Protein AF-A0A662W5G7-F1 (afdb_monomer_lite)

Foldseek 3Di:
DWAAFQQKAWFAQADPAPPDHHGTFFKKFFAWWANDLLCLQFLADDDDPDPSDRGDGPQALEPVSLVVLVVQEADFRPDPSDDVSQVHNHPRHSYPVSNCSSVVNHGDGDDIDRDQPQKWKAFPVGDIDRADPRGMDTDDPPTGMIGIDHNNGGIITDMHTHRDGDWDWDWDWDWPDQDDDQFDKIKIKTFIDTVNAGDFQKKKFKDKQNHTPVWIFTQHNRRMTITIDGRHDDDHIDMDMDIDD

Structure (mmCIF, N/CA/C/O backbone):
data_AF-A0A662W5G7-F1
#
_entry.id   AF-A0A662W5G7-F1
#
loop_
_atom_site.group_PDB
_atom_site.id
_atom_site.type_symbol
_atom_site.label_atom_id
_atom_site.label_alt_id
_atom_site.label_comp_id
_atom_site.label_asym_id
_atom_site.label_entity_id
_atom_site.label_seq_id
_atom_site.pdbx_PDB_ins_code
_atom_site.Cartn_x
_atom_site.Cartn_y
_atom_site.Cartn_z
_atom_site.occupancy
_atom_site.B_iso_or_equiv
_atom_site.auth_seq_id
_atom_site.auth_comp_id
_atom_site.auth_asym_id
_atom_site.auth_atom_id
_atom_site.pdbx_PDB_model_num
ATOM 1 N N . MET A 1 1 ? -4.182 -1.753 10.552 1.00 92.94 1 MET A N 1
ATOM 2 C CA . MET A 1 1 ? -5.177 -0.841 11.134 1.00 92.94 1 MET A CA 1
ATOM 3 C C . MET A 1 1 ? -6.494 -1.147 10.471 1.00 92.94 1 MET A C 1
ATOM 5 O O . MET A 1 1 ? -6.521 -1.242 9.248 1.00 92.94 1 MET A O 1
ATOM 9 N N . LYS A 1 2 ? -7.562 -1.310 11.244 1.00 95.69 2 LYS A N 1
ATOM 10 C CA . LYS A 1 2 ? -8.911 -1.442 10.706 1.00 95.69 2 LYS A CA 1
ATOM 11 C C . LYS A 1 2 ? -9.826 -0.466 11.426 1.00 95.69 2 LYS A C 1
ATOM 13 O O . LYS A 1 2 ? -10.017 -0.576 12.632 1.00 95.69 2 LYS A O 1
ATOM 18 N N . THR A 1 3 ? -10.373 0.480 10.674 1.00 92.44 3 THR A N 1
ATOM 19 C CA . THR A 1 3 ? -11.131 1.599 11.237 1.00 92.44 3 THR A CA 1
ATOM 20 C C . THR A 1 3 ? -12.630 1.411 11.004 1.00 92.44 3 THR A C 1
ATOM 22 O O . THR A 1 3 ? -13.164 0.324 11.240 1.00 92.44 3 THR A O 1
ATOM 25 N N . ARG A 1 4 ? -13.321 2.465 10.568 1.00 97.50 4 ARG A N 1
ATOM 26 C CA . ARG A 1 4 ? -14.774 2.577 10.454 1.00 97.50 4 ARG A CA 1
ATOM 27 C C . ARG A 1 4 ? -15.195 2.648 8.993 1.00 97.50 4 ARG A C 1
ATOM 29 O O . ARG A 1 4 ? -14.361 2.838 8.108 1.00 97.50 4 ARG A O 1
ATOM 36 N N . VAL A 1 5 ? -16.493 2.535 8.718 1.00 97.62 5 VAL A N 1
ATOM 37 C CA . VAL A 1 5 ? -16.996 2.612 7.330 1.00 97.62 5 VAL A CA 1
ATOM 38 C C . VAL A 1 5 ? -16.863 4.009 6.706 1.00 97.62 5 VAL A C 1
ATOM 40 O O . VAL A 1 5 ? -17.082 4.177 5.509 1.00 97.62 5 VAL A O 1
ATOM 43 N N . ASP A 1 6 ? -16.472 5.013 7.497 1.00 97.50 6 ASP A N 1
ATOM 44 C CA . ASP A 1 6 ? -16.117 6.354 7.018 1.00 97.50 6 ASP A CA 1
ATOM 45 C C . ASP A 1 6 ? -14.800 6.393 6.222 1.00 97.50 6 ASP A C 1
ATOM 47 O O . ASP A 1 6 ? -14.478 7.418 5.613 1.00 97.50 6 ASP A O 1
ATOM 51 N N . GLY A 1 7 ? -14.069 5.273 6.198 1.00 97.38 7 GLY A N 1
ATOM 52 C CA . GLY A 1 7 ? -12.871 5.058 5.401 1.00 97.38 7 GLY A CA 1
ATOM 53 C C . GLY A 1 7 ? -11.685 5.918 5.801 1.00 97.38 7 GLY A C 1
ATOM 54 O O . GLY A 1 7 ? -10.727 5.974 5.038 1.00 97.38 7 GLY A O 1
ATOM 55 N N . TYR A 1 8 ? -11.728 6.593 6.949 1.00 98.44 8 TYR A N 1
ATOM 56 C CA . TYR A 1 8 ? -10.636 7.444 7.407 1.00 98.44 8 TYR A CA 1
ATOM 57 C C . TYR A 1 8 ? -9.540 6.635 8.113 1.00 98.44 8 TYR A C 1
ATOM 59 O O . TYR A 1 8 ? -9.815 5.734 8.910 1.00 98.44 8 TYR A O 1
ATOM 67 N N . PHE A 1 9 ? -8.287 7.006 7.849 1.00 98.25 9 PHE A N 1
ATOM 68 C CA . PHE A 1 9 ? -7.087 6.467 8.485 1.00 98.25 9 PHE A CA 1
ATOM 69 C C . PHE A 1 9 ? -6.083 7.597 8.725 1.00 98.25 9 PHE A C 1
ATOM 71 O O . PHE A 1 9 ? -5.928 8.488 7.888 1.00 98.25 9 PHE A O 1
ATOM 78 N N . TYR A 1 10 ? -5.333 7.536 9.825 1.00 97.31 10 TYR A N 1
ATOM 79 C CA . TYR A 1 10 ? -4.081 8.289 9.932 1.00 97.31 10 TYR A CA 1
ATOM 80 C C . TYR A 1 10 ? -2.910 7.430 9.453 1.00 97.31 10 TYR A C 1
ATOM 82 O O . TYR A 1 10 ? -2.950 6.200 9.506 1.00 97.31 10 TYR A O 1
ATOM 90 N N . VAL A 1 11 ? -1.837 8.089 9.025 1.00 96.12 11 VAL A N 1
ATOM 91 C CA . VAL A 1 11 ? -0.547 7.443 8.790 1.00 96.12 11 VAL A CA 1
ATOM 92 C C . VAL A 1 11 ? 0.183 7.359 10.136 1.00 96.12 11 VAL A C 1
ATOM 94 O O . VAL A 1 11 ? 0.537 8.402 10.702 1.00 96.12 11 VAL A O 1
ATOM 97 N N . PRO A 1 12 ? 0.381 6.155 10.701 1.00 92.38 12 PRO A N 1
ATOM 98 C CA . PRO A 1 12 ? 1.143 5.993 11.931 1.00 92.38 12 PRO A CA 1
ATOM 99 C C . PRO A 1 12 ? 2.604 6.400 11.712 1.00 92.38 12 PRO A C 1
ATOM 101 O O . PRO A 1 12 ? 3.206 6.158 10.674 1.00 92.38 12 PRO A O 1
ATOM 104 N N . THR A 1 13 ? 3.198 7.011 12.718 1.00 88.06 13 THR A N 1
ATOM 105 C CA . THR A 1 13 ? 4.612 7.383 12.798 1.00 88.06 13 THR A CA 1
ATOM 106 C C . THR A 1 13 ? 5.458 6.272 13.418 1.00 88.06 13 THR A C 1
ATOM 108 O O . THR A 1 13 ? 6.668 6.223 13.183 1.00 88.06 13 THR A O 1
ATOM 111 N N . LEU A 1 14 ? 4.824 5.367 14.176 1.00 80.69 14 LEU A N 1
ATOM 112 C CA . LEU A 1 14 ? 5.444 4.236 14.866 1.00 80.69 14 LEU A CA 1
ATOM 113 C C . LEU A 1 14 ? 4.682 2.930 14.599 1.00 80.69 14 LEU A C 1
ATOM 115 O O . LEU A 1 14 ? 3.488 2.949 14.315 1.00 80.69 14 LEU A O 1
ATOM 119 N N . GLY A 1 15 ? 5.429 1.822 14.600 1.00 68.38 15 GLY A N 1
ATOM 120 C CA . GLY A 1 15 ? 4.971 0.496 14.180 1.00 68.38 15 GLY A CA 1
ATOM 121 C C . GLY A 1 15 ? 3.959 -0.164 15.124 1.00 68.38 15 GLY A C 1
ATOM 122 O O . GLY A 1 15 ? 3.565 0.447 16.115 1.00 68.38 15 GLY A O 1
ATOM 123 N N . PRO A 1 16 ? 3.554 -1.413 14.824 1.00 70.88 16 PRO A N 1
ATOM 124 C CA . PRO A 1 16 ? 4.291 -2.393 14.011 1.00 70.88 16 PRO A CA 1
ATOM 125 C 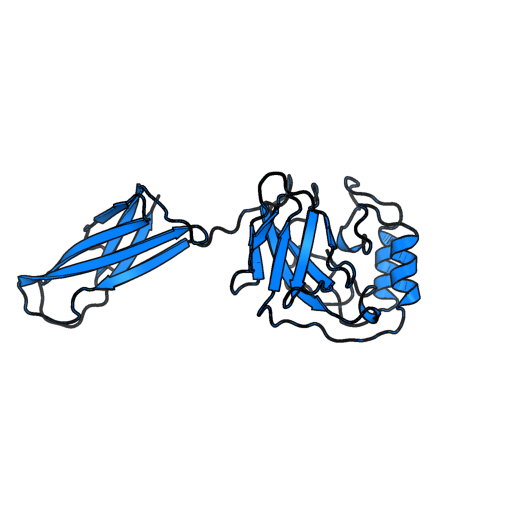C . PRO A 1 16 ? 4.143 -2.214 12.489 1.00 70.88 16 PRO A C 1
ATOM 127 O O . PRO A 1 16 ? 3.045 -2.286 11.943 1.00 70.88 16 PRO A O 1
ATOM 130 N N . PHE A 1 17 ? 5.260 -2.032 11.777 1.00 84.12 17 PHE A N 1
ATOM 131 C CA . PHE A 1 17 ? 5.287 -1.995 10.307 1.00 84.12 17 PHE A CA 1
ATOM 132 C C . PHE A 1 17 ? 5.862 -3.287 9.747 1.00 84.12 17 PHE A C 1
ATOM 134 O O . PHE A 1 17 ? 6.847 -3.815 10.264 1.00 84.12 17 PHE A O 1
ATOM 141 N N . LEU A 1 18 ? 5.273 -3.772 8.658 1.00 80.56 18 LEU A N 1
ATOM 142 C CA . LEU A 1 18 ? 5.817 -4.907 7.926 1.00 80.56 18 LEU A CA 1
ATOM 143 C C . LEU A 1 18 ? 7.106 -4.488 7.205 1.00 80.56 18 LEU A C 1
ATOM 145 O O . LEU A 1 18 ? 7.190 -3.404 6.622 1.00 80.56 18 LEU A O 1
ATOM 149 N N . GLY A 1 19 ? 8.128 -5.345 7.266 1.00 73.94 19 GLY A N 1
ATOM 150 C CA . GLY A 1 19 ? 9.392 -5.143 6.552 1.00 73.94 19 GLY A CA 1
ATOM 151 C C . GLY A 1 19 ? 10.461 -4.278 7.240 1.00 73.94 19 GLY A C 1
ATOM 152 O O . GLY A 1 19 ? 11.452 -3.968 6.586 1.00 73.94 19 GLY A O 1
ATOM 153 N N . GLY A 1 20 ? 10.337 -3.893 8.522 1.00 64.12 20 GLY A N 1
ATOM 154 C CA . GLY A 1 20 ? 11.463 -3.274 9.251 1.00 64.12 20 GLY A CA 1
ATOM 155 C C . GLY A 1 20 ? 11.117 -2.472 10.513 1.00 64.12 20 GLY A C 1
ATOM 156 O O . GLY A 1 20 ? 9.982 -2.057 10.718 1.00 64.12 20 GLY A O 1
ATOM 157 N N . GLU A 1 21 ? 12.128 -2.237 11.365 1.00 55.56 21 GLU A N 1
ATOM 158 C CA . GLU A 1 21 ? 11.925 -1.928 12.794 1.00 55.56 21 GLU A CA 1
ATOM 159 C C . GLU A 1 21 ? 11.806 -0.436 13.180 1.00 55.56 21 GLU A C 1
ATOM 161 O O . GLU A 1 21 ? 11.418 -0.154 14.312 1.00 55.56 21 GLU A O 1
ATOM 166 N N . THR A 1 22 ? 12.128 0.551 12.323 1.00 62.12 22 THR A N 1
ATOM 167 C CA . THR A 1 22 ? 12.136 1.970 12.771 1.00 62.12 22 THR A CA 1
ATOM 168 C C . THR A 1 22 ? 11.695 3.014 11.730 1.00 62.12 22 THR A C 1
ATOM 170 O O . THR A 1 22 ? 12.104 2.990 10.570 1.00 62.12 22 THR A O 1
ATOM 173 N N . GLY A 1 23 ? 10.886 3.993 12.164 1.00 70.56 23 GLY A N 1
ATOM 174 C CA . GLY A 1 23 ? 10.424 5.176 11.405 1.00 70.56 23 GLY A CA 1
ATOM 175 C C . GLY A 1 23 ? 9.111 4.969 10.627 1.00 70.56 23 GLY A C 1
ATOM 176 O O . GLY A 1 23 ? 8.714 3.821 10.473 1.00 70.56 23 GLY A O 1
ATOM 177 N N . PRO A 1 24 ? 8.501 6.029 10.056 1.00 82.94 24 PRO A N 1
ATOM 178 C CA . PRO A 1 24 ? 7.165 5.973 9.448 1.00 82.94 24 PRO A CA 1
ATOM 179 C C . PRO A 1 24 ? 7.095 4.994 8.263 1.00 82.94 24 PRO A C 1
ATOM 181 O O . PRO A 1 24 ? 8.134 4.736 7.634 1.00 82.94 24 PRO A O 1
ATOM 184 N N . PRO A 1 25 ? 5.904 4.456 7.952 1.00 90.69 25 PRO A N 1
ATOM 185 C CA . PRO A 1 25 ? 5.705 3.606 6.797 1.00 90.69 25 PRO A CA 1
ATOM 186 C C . PRO A 1 25 ? 5.844 4.436 5.522 1.00 90.69 25 PRO A C 1
ATOM 188 O O . PRO A 1 25 ? 5.625 5.648 5.514 1.00 90.69 25 PRO A O 1
ATOM 191 N N . ARG A 1 26 ? 6.239 3.772 4.442 1.00 90.44 26 ARG A N 1
ATOM 192 C CA . ARG A 1 26 ? 6.403 4.386 3.117 1.00 90.44 26 ARG A CA 1
ATOM 193 C C . ARG A 1 26 ? 5.370 3.888 2.118 1.00 90.44 26 ARG A C 1
ATOM 195 O O . ARG A 1 26 ? 5.149 4.531 1.098 1.00 90.44 26 ARG A O 1
ATOM 202 N N . SER A 1 27 ? 4.724 2.770 2.419 1.00 92.62 27 SER A N 1
ATOM 203 C CA . SER A 1 27 ? 3.618 2.239 1.642 1.00 92.62 27 SER A CA 1
ATOM 204 C C . SER A 1 27 ? 2.560 1.636 2.562 1.00 92.62 27 SER A C 1
ATOM 206 O O . SER A 1 27 ? 2.781 1.403 3.758 1.00 92.62 27 SER A O 1
ATOM 208 N N . LEU A 1 28 ? 1.377 1.433 2.004 1.00 95.56 28 LEU A N 1
ATOM 209 C CA . LEU A 1 28 ? 0.266 0.747 2.639 1.00 95.56 28 LEU A CA 1
ATOM 210 C C . LEU A 1 28 ? -0.305 -0.296 1.684 1.00 95.56 28 LEU A C 1
ATOM 212 O O . LEU A 1 28 ? -0.146 -0.175 0.470 1.00 95.56 28 LEU A O 1
ATOM 216 N N . LYS A 1 29 ? -0.992 -1.294 2.235 1.00 95.75 29 LYS A N 1
ATOM 217 C CA . LYS A 1 29 ? -1.761 -2.277 1.477 1.00 95.75 29 LYS A CA 1
ATOM 218 C C . LYS A 1 29 ? -3.201 -2.306 1.944 1.00 95.75 29 LYS A C 1
ATOM 220 O O . LYS A 1 29 ? -3.456 -2.409 3.143 1.00 95.75 29 LYS A O 1
ATOM 225 N N . VAL A 1 30 ? -4.126 -2.272 0.996 1.00 97.50 30 VAL A N 1
ATOM 226 C CA . VAL A 1 30 ? -5.539 -2.562 1.230 1.00 97.50 30 VAL A CA 1
ATOM 227 C C . VAL A 1 30 ? -5.722 -4.077 1.255 1.00 97.50 30 VAL A C 1
ATOM 229 O O . VAL A 1 30 ? -5.642 -4.730 0.220 1.00 97.50 30 VAL A O 1
ATOM 232 N N . GLU A 1 31 ? -5.945 -4.645 2.438 1.00 96.75 31 GLU A N 1
ATOM 233 C CA . GLU A 1 31 ? -6.092 -6.097 2.613 1.00 96.75 31 GLU A CA 1
ATOM 234 C C . GLU A 1 31 ? -7.537 -6.552 2.407 1.00 96.75 31 GLU A C 1
ATOM 236 O O . GLU A 1 31 ? -7.813 -7.503 1.680 1.00 96.75 31 GLU A O 1
ATOM 241 N N . LEU A 1 32 ? -8.465 -5.879 3.091 1.00 97.44 32 LEU A N 1
ATOM 242 C CA . LEU A 1 32 ? -9.887 -6.210 3.141 1.00 97.44 32 LEU A CA 1
ATOM 243 C C . LEU A 1 32 ? -10.698 -4.919 3.120 1.00 97.44 32 LEU A C 1
ATOM 245 O O . LEU A 1 32 ? -10.263 -3.909 3.669 1.00 97.44 32 LEU A O 1
ATOM 249 N N . LEU A 1 33 ? -11.900 -4.971 2.558 1.00 98.44 33 LEU A N 1
ATOM 250 C CA . LEU A 1 33 ? -12.879 -3.886 2.596 1.00 98.44 33 LEU A CA 1
ATOM 251 C C . LEU A 1 33 ? -14.159 -4.348 3.300 1.00 98.44 33 LEU A C 1
ATOM 253 O O . LEU A 1 33 ? -14.479 -5.537 3.294 1.00 98.44 33 LEU A O 1
ATOM 257 N N . PHE A 1 34 ? -14.918 -3.417 3.868 1.00 98.44 34 PHE A N 1
ATOM 258 C CA . PHE A 1 34 ? -16.246 -3.677 4.424 1.00 98.44 34 PHE A CA 1
ATOM 259 C C . PHE A 1 34 ? -17.109 -2.411 4.393 1.00 98.44 34 PHE A C 1
ATOM 261 O O . PHE A 1 34 ? -16.633 -1.302 4.625 1.00 98.44 34 PHE A O 1
ATOM 268 N N . ASP A 1 35 ? -18.392 -2.587 4.107 1.00 97.56 35 ASP A N 1
ATOM 269 C CA . ASP A 1 35 ? -19.417 -1.538 4.074 1.00 97.56 35 ASP A CA 1
ATOM 270 C C . ASP A 1 35 ? -20.498 -1.730 5.156 1.00 97.56 35 ASP A C 1
ATOM 272 O O . ASP A 1 35 ? -21.442 -0.947 5.243 1.00 97.56 35 ASP A O 1
ATOM 276 N N . ASP A 1 36 ? -20.342 -2.750 6.004 1.00 97.31 36 ASP A N 1
ATOM 277 C CA . ASP A 1 36 ? -21.215 -3.041 7.140 1.00 97.31 36 ASP A CA 1
ATOM 278 C C . ASP A 1 36 ? -20.677 -2.396 8.427 1.00 97.31 36 ASP A C 1
ATOM 280 O O . ASP A 1 36 ? -19.661 -2.832 8.976 1.00 97.31 36 ASP A O 1
ATOM 284 N N . GLU A 1 37 ? -21.389 -1.388 8.943 1.00 97.69 37 GLU A N 1
ATOM 285 C CA . GLU A 1 37 ? -21.105 -0.759 10.246 1.00 97.69 37 GLU A CA 1
ATOM 286 C C . GLU A 1 37 ? -21.071 -1.788 11.390 1.00 97.69 37 GLU A C 1
ATOM 288 O O . GLU A 1 37 ? -20.352 -1.607 12.376 1.00 97.69 37 GLU A O 1
ATOM 293 N N . GLY A 1 38 ? -21.789 -2.907 11.237 1.00 98.00 38 GLY A N 1
ATOM 294 C CA . GLY A 1 38 ? -21.800 -4.016 12.180 1.00 98.00 38 GLY A CA 1
ATOM 295 C C . GLY A 1 38 ? -20.434 -4.672 12.391 1.00 98.00 38 GLY A C 1
ATOM 296 O O . GLY A 1 38 ? -20.225 -5.297 13.429 1.00 98.00 38 GLY A O 1
ATOM 297 N N . LEU A 1 39 ? -19.499 -4.510 11.450 1.00 98.25 39 LEU A N 1
ATOM 298 C CA . LEU A 1 39 ? -18.147 -5.060 11.526 1.00 98.25 39 LEU A CA 1
ATOM 299 C C . LEU A 1 39 ? -17.107 -4.090 12.094 1.00 98.25 39 LEU A C 1
ATOM 301 O O . LEU A 1 39 ? -15.962 -4.503 12.259 1.00 98.25 39 LEU A O 1
ATOM 305 N N . GLU A 1 40 ? -17.430 -2.833 12.426 1.00 98.12 40 GLU A N 1
ATOM 306 C CA . GLU A 1 40 ? -16.423 -1.859 12.907 1.00 98.12 40 GLU A CA 1
ATOM 307 C C . GLU A 1 40 ? -15.640 -2.368 14.135 1.00 98.12 40 GLU A C 1
ATOM 309 O O . GLU A 1 40 ? -14.450 -2.092 14.279 1.00 98.12 40 GLU A O 1
ATOM 314 N N . GLY A 1 41 ? -16.277 -3.185 14.978 1.00 97.88 41 GLY A N 1
ATOM 315 C CA . GLY A 1 41 ? -15.673 -3.767 16.178 1.00 97.88 41 GLY A CA 1
ATOM 316 C C . GLY A 1 41 ? -14.818 -5.028 15.984 1.00 97.88 41 GLY A C 1
ATOM 317 O O . GLY A 1 41 ? -14.206 -5.458 16.954 1.00 97.88 41 GLY A O 1
ATOM 318 N N . ASP A 1 42 ? -14.787 -5.634 14.796 1.00 98.56 42 ASP A N 1
ATOM 319 C CA . ASP A 1 42 ? -14.038 -6.876 14.529 1.00 98.56 42 ASP A CA 1
ATOM 320 C C . ASP A 1 42 ? -12.577 -6.526 14.237 1.00 98.56 42 ASP A C 1
ATOM 322 O O . ASP A 1 42 ? -12.286 -5.868 13.236 1.00 98.56 42 ASP A O 1
ATOM 326 N N . GLN A 1 43 ? -11.671 -6.884 15.138 1.00 97.88 43 GLN A N 1
ATOM 327 C CA . GLN A 1 43 ? -10.267 -6.470 15.115 1.00 97.88 43 GLN A CA 1
ATOM 328 C C . GLN A 1 43 ? -9.306 -7.660 15.225 1.00 97.88 43 GLN A C 1
ATOM 330 O O . GLN A 1 43 ? -8.146 -7.549 14.822 1.00 97.88 43 GLN A O 1
ATOM 335 N N . THR A 1 44 ? -9.747 -8.798 15.770 1.00 97.94 44 THR A N 1
ATOM 336 C CA . THR A 1 44 ? -8.885 -9.956 16.044 1.00 97.94 44 THR A CA 1
ATOM 337 C C . THR A 1 44 ? -9.647 -11.284 15.951 1.00 97.94 44 THR A C 1
ATOM 339 O O . THR A 1 44 ? -10.854 -11.324 15.781 1.00 97.94 44 THR A O 1
ATOM 342 N N . GLY A 1 45 ? -8.937 -12.401 16.125 1.00 97.19 45 GLY A N 1
ATOM 343 C CA . GLY A 1 45 ? -9.511 -13.752 16.162 1.00 97.19 45 GLY A CA 1
ATOM 344 C C . GLY A 1 45 ? -9.259 -14.579 14.903 1.00 97.19 45 GLY A C 1
ATOM 345 O O . GLY A 1 45 ? -9.355 -15.811 14.967 1.00 97.19 45 GLY A O 1
ATOM 346 N N . GLY A 1 46 ? -8.883 -13.918 13.808 1.00 97.06 46 GLY A N 1
ATOM 347 C CA . GLY A 1 46 ? -8.542 -14.507 12.520 1.00 97.06 46 GLY A CA 1
ATOM 348 C C . GLY A 1 46 ? -7.070 -14.894 12.414 1.00 97.06 46 GLY A C 1
ATOM 349 O O . GLY A 1 46 ? -6.250 -14.583 13.278 1.00 97.06 46 GLY A O 1
ATOM 350 N N . GLU A 1 47 ? -6.734 -15.596 11.334 1.00 96.00 47 GLU A N 1
ATOM 351 C CA . GLU A 1 47 ? -5.355 -15.951 11.002 1.00 96.00 47 GLU A CA 1
ATOM 352 C C . GLU A 1 47 ? -4.761 -14.880 10.083 1.00 96.00 47 GLU A C 1
ATOM 354 O O . GLU A 1 47 ? -5.227 -14.687 8.960 1.00 96.00 47 GLU A O 1
ATOM 359 N N . SER A 1 48 ? -3.739 -14.179 10.576 1.00 95.00 48 SER A N 1
ATOM 360 C CA . SER A 1 48 ? -2.993 -13.211 9.775 1.00 95.00 48 SER A CA 1
ATOM 361 C C . SER A 1 48 ? -2.181 -13.930 8.689 1.00 95.00 48 SER A C 1
ATOM 363 O O . SER A 1 48 ? -1.487 -14.902 9.001 1.00 95.00 48 SER A O 1
ATOM 365 N N . PRO A 1 49 ? -2.169 -13.436 7.436 1.00 93.44 49 PRO A N 1
ATOM 366 C CA . PRO A 1 49 ? -1.231 -13.905 6.419 1.00 93.44 49 PRO A CA 1
ATOM 367 C C . PRO A 1 49 ? 0.214 -13.449 6.695 1.00 93.44 49 PRO A C 1
ATOM 369 O O . PRO A 1 49 ? 1.137 -13.927 6.036 1.00 93.44 49 PRO A O 1
ATOM 372 N N . TYR A 1 50 ? 0.418 -12.550 7.665 1.00 91.38 50 TYR A N 1
ATOM 373 C CA . TYR A 1 50 ? 1.720 -12.022 8.066 1.00 91.38 50 TYR A CA 1
ATOM 374 C C . TYR A 1 50 ? 2.061 -12.465 9.495 1.00 91.38 50 TYR A C 1
ATOM 376 O O . TYR A 1 50 ? 1.336 -12.094 10.426 1.00 91.38 50 TYR A O 1
ATOM 384 N N . PRO A 1 51 ? 3.149 -13.223 9.710 1.00 87.81 51 PRO A N 1
ATOM 385 C CA . PRO A 1 51 ? 3.524 -13.706 11.039 1.00 87.81 51 PRO A CA 1
ATOM 386 C C . PRO A 1 51 ? 3.878 -12.582 12.026 1.00 87.81 51 PRO A C 1
ATOM 388 O O . PRO A 1 51 ? 3.849 -12.803 13.235 1.00 87.81 51 PRO A O 1
ATOM 391 N N . GLU A 1 52 ? 4.211 -11.389 11.532 1.00 87.25 52 GLU A N 1
ATOM 392 C CA . GLU A 1 52 ? 4.527 -10.208 12.336 1.00 87.25 52 GLU A CA 1
ATOM 393 C C . GLU A 1 52 ? 3.283 -9.510 12.904 1.00 87.25 52 GLU A C 1
ATOM 395 O O . GLU A 1 52 ? 3.406 -8.740 13.857 1.00 87.25 52 GLU A O 1
ATOM 400 N N . LEU A 1 53 ? 2.091 -9.764 12.349 1.00 89.19 53 LEU A N 1
ATOM 401 C CA . LEU A 1 53 ? 0.842 -9.179 12.838 1.00 89.19 53 LEU A CA 1
ATOM 402 C C . LEU A 1 53 ? 0.095 -10.187 13.708 1.00 89.19 53 LEU A C 1
ATOM 404 O O . LEU A 1 53 ? -0.419 -11.197 13.228 1.00 89.19 53 LEU A O 1
ATOM 408 N N . ALA A 1 54 ? 0.010 -9.884 15.002 1.00 91.31 54 ALA A N 1
ATOM 409 C CA . ALA A 1 54 ? -0.664 -10.735 15.979 1.00 91.31 54 ALA A CA 1
ATOM 410 C C . ALA A 1 54 ? -2.200 -10.690 15.878 1.00 91.31 54 ALA A C 1
ATOM 412 O O . ALA A 1 54 ? -2.871 -11.610 16.351 1.00 91.31 54 ALA A O 1
ATOM 413 N N . HIS A 1 55 ? -2.755 -9.626 15.291 1.00 94.69 55 HIS A N 1
ATOM 414 C CA . HIS A 1 55 ? -4.189 -9.352 15.273 1.00 94.69 55 HIS A CA 1
ATOM 415 C C . HIS A 1 55 ? -4.715 -9.239 13.846 1.00 94.69 55 HIS A C 1
ATOM 417 O O . HIS A 1 55 ? -4.194 -8.479 13.029 1.00 94.69 55 HIS A O 1
ATOM 423 N N . TRP A 1 56 ? -5.752 -10.025 13.562 1.00 97.38 56 TRP A N 1
ATOM 424 C CA . TRP A 1 56 ? -6.424 -10.088 12.271 1.00 97.38 56 TRP A CA 1
ATOM 425 C C . TRP A 1 56 ? -7.911 -10.394 12.483 1.00 97.38 56 TRP A C 1
ATOM 427 O O . TRP A 1 56 ? -8.206 -11.275 13.293 1.00 97.38 56 TRP A O 1
ATOM 437 N N . PRO A 1 57 ? -8.844 -9.713 11.799 1.00 97.94 57 PRO A N 1
ATOM 438 C CA . PRO A 1 57 ? -10.280 -9.914 12.003 1.00 97.94 57 PRO A CA 1
ATOM 439 C C . PRO A 1 57 ? -10.767 -11.305 11.554 1.00 97.94 57 PRO A C 1
ATOM 441 O O . PRO A 1 57 ? -10.226 -11.876 10.601 1.00 97.94 57 PRO A O 1
ATOM 444 N N . ASP A 1 58 ? -11.813 -11.843 12.193 1.00 98.00 58 ASP A N 1
ATOM 445 C CA . ASP A 1 58 ? -12.430 -13.143 11.839 1.00 98.00 58 ASP A CA 1
ATOM 446 C C . ASP A 1 58 ? -13.862 -13.061 11.285 1.00 98.00 58 ASP A C 1
ATOM 448 O O . ASP A 1 58 ? -14.539 -14.078 11.110 1.00 98.00 58 ASP A O 1
ATOM 452 N N . SER A 1 59 ? -14.285 -11.864 10.880 1.00 98.12 59 SER A N 1
ATOM 453 C CA . SER A 1 59 ? -15.625 -11.535 10.368 1.00 98.12 59 SER A CA 1
ATOM 454 C C . SER A 1 59 ? -16.726 -11.562 11.430 1.00 98.12 59 SER A C 1
ATOM 456 O O . SER A 1 59 ? -17.915 -11.615 11.086 1.00 98.12 59 SER A O 1
ATOM 458 N N . LYS A 1 60 ? -16.363 -11.533 12.715 1.00 98.50 60 LYS A N 1
ATOM 459 C CA . LYS A 1 60 ? -17.300 -11.552 13.833 1.00 98.50 60 LYS A CA 1
ATOM 460 C C . LYS A 1 60 ? -16.804 -10.681 14.980 1.00 98.50 60 LYS A C 1
ATOM 462 O O . LYS A 1 60 ? -15.705 -10.854 15.470 1.00 98.50 60 LYS A O 1
ATOM 467 N N . VAL A 1 61 ? -17.682 -9.820 15.486 1.00 98.69 61 VAL A N 1
ATOM 468 C CA . VAL A 1 61 ? -17.394 -9.034 16.690 1.00 98.69 61 VAL A CA 1
ATOM 469 C C . VAL A 1 61 ? -17.750 -9.861 17.921 1.00 98.69 61 VAL A C 1
ATOM 471 O O . VAL A 1 61 ? -18.931 -10.126 18.181 1.00 98.69 61 VAL A O 1
ATOM 474 N N . ASP A 1 62 ? -16.762 -10.292 18.699 1.00 98.69 62 ASP A N 1
ATOM 475 C CA . ASP A 1 62 ? -16.988 -11.082 19.905 1.00 98.69 62 ASP A CA 1
ATOM 476 C C . ASP A 1 62 ? -16.073 -10.753 21.100 1.00 98.69 62 ASP A C 1
ATOM 478 O O . ASP A 1 62 ? -15.582 -9.640 21.293 1.00 98.69 62 ASP A O 1
ATOM 482 N N . VAL A 1 63 ? -15.970 -11.701 22.036 1.00 98.50 63 VAL A N 1
ATOM 483 C CA . VAL A 1 63 ? -15.213 -11.519 23.278 1.00 98.50 63 VAL A CA 1
ATOM 484 C C . VAL A 1 63 ? -13.710 -11.401 23.023 1.00 98.50 63 VAL A C 1
ATOM 486 O O . VAL A 1 63 ? -13.005 -10.831 23.852 1.00 98.50 63 VAL A O 1
ATOM 489 N N . ARG A 1 64 ? -13.205 -11.933 21.905 1.00 98.56 64 ARG A N 1
ATOM 490 C CA . ARG A 1 64 ? -11.797 -11.818 21.520 1.00 98.56 64 ARG A CA 1
ATOM 491 C C . ARG A 1 64 ? -11.449 -10.371 21.197 1.00 98.56 64 ARG A C 1
ATOM 493 O O . ARG A 1 64 ? -10.469 -9.883 21.755 1.00 98.56 64 ARG A O 1
ATOM 500 N N . ASP A 1 65 ? -12.289 -9.679 20.431 1.00 98.62 65 ASP A N 1
ATOM 501 C CA . ASP A 1 65 ? -12.129 -8.250 20.133 1.00 98.62 65 ASP A CA 1
ATOM 502 C C . ASP A 1 65 ? -12.187 -7.416 21.402 1.00 98.62 65 ASP A C 1
ATOM 504 O O . ASP A 1 65 ? -11.285 -6.631 21.688 1.00 98.62 65 ASP A O 1
ATOM 508 N N . ALA A 1 66 ? -13.204 -7.656 22.234 1.00 98.31 66 ALA A N 1
ATOM 509 C CA . ALA A 1 66 ? -13.358 -6.931 23.489 1.00 98.31 66 ALA A CA 1
ATOM 510 C C . ALA A 1 66 ? -12.147 -7.120 24.420 1.00 98.31 66 ALA A C 1
ATOM 512 O O . ALA A 1 66 ? -11.706 -6.162 25.062 1.00 98.31 66 ALA A O 1
ATOM 513 N N . ASN A 1 67 ? -11.600 -8.338 24.492 1.00 98.31 67 ASN A N 1
ATOM 514 C CA . ASN A 1 67 ? -10.407 -8.637 25.282 1.00 98.31 67 ASN A CA 1
ATOM 515 C C . ASN A 1 67 ? -9.155 -7.979 24.701 1.00 98.31 67 ASN A C 1
ATOM 517 O O . ASN A 1 67 ? -8.355 -7.453 25.473 1.00 98.31 67 ASN A O 1
ATOM 521 N N . PHE A 1 68 ? -8.991 -7.989 23.377 1.00 98.25 68 PHE A N 1
ATOM 522 C CA . PHE A 1 68 ? -7.874 -7.330 22.710 1.00 98.25 68 PHE A CA 1
ATOM 523 C C . PHE A 1 68 ? -7.885 -5.823 22.978 1.00 98.25 68 PHE A C 1
ATOM 525 O O . PHE A 1 68 ? -6.927 -5.325 23.568 1.00 98.25 68 PHE A O 1
ATOM 532 N N . ILE A 1 69 ? -8.989 -5.123 22.692 1.00 98.25 69 ILE A N 1
ATOM 533 C CA . ILE A 1 69 ? -9.100 -3.681 22.974 1.00 98.25 69 ILE A CA 1
ATOM 534 C C . ILE A 1 69 ? -8.855 -3.388 24.456 1.00 98.25 69 ILE A C 1
ATOM 536 O O . ILE A 1 69 ? -8.136 -2.454 24.796 1.00 98.25 69 ILE A O 1
ATOM 540 N N . SER A 1 70 ? -9.382 -4.221 25.359 1.00 98.12 70 SER A N 1
ATOM 541 C CA . SER A 1 70 ? -9.138 -4.061 26.799 1.00 98.12 70 SER A CA 1
ATOM 542 C C . SER A 1 70 ? -7.668 -4.266 27.190 1.00 98.12 70 SER A C 1
ATOM 544 O O . SER A 1 70 ? -7.229 -3.693 28.185 1.00 98.12 70 SER A O 1
ATOM 546 N N . SER A 1 71 ? -6.912 -5.080 26.447 1.00 97.69 71 SER A N 1
ATOM 547 C CA . SER A 1 71 ? -5.497 -5.365 26.727 1.00 97.69 71 SER A CA 1
ATOM 548 C C . SER A 1 71 ? -4.556 -4.228 26.334 1.00 97.69 71 SER A C 1
ATOM 550 O O . SER A 1 71 ? -3.535 -4.052 26.991 1.00 97.69 71 SER A O 1
ATOM 552 N N . VAL A 1 72 ? -4.934 -3.431 25.330 1.00 97.06 72 VAL A N 1
ATOM 553 C CA . VAL A 1 72 ? -4.193 -2.241 24.880 1.00 97.06 72 VAL A CA 1
ATOM 554 C C . VAL A 1 72 ? -4.856 -0.928 25.333 1.00 97.06 72 VAL A C 1
ATOM 556 O O . VAL A 1 72 ? -4.431 0.158 24.945 1.00 97.06 72 VAL A O 1
ATOM 559 N N . TYR A 1 73 ? -5.890 -0.995 26.180 1.00 98.19 73 TYR A N 1
ATOM 560 C CA . TYR A 1 73 ? -6.623 0.177 26.660 1.00 98.19 73 TYR A CA 1
ATOM 561 C C . TYR A 1 73 ? -5.718 1.155 27.420 1.00 98.19 73 TYR A C 1
ATOM 563 O O . TYR A 1 73 ? -4.996 0.785 28.348 1.00 98.19 73 TYR A O 1
ATOM 571 N N . GLY A 1 74 ? -5.837 2.437 27.085 1.00 98.12 74 GLY A N 1
ATOM 572 C CA . GLY A 1 74 ? -5.064 3.526 27.671 1.00 98.12 74 GLY A CA 1
ATOM 573 C C . GLY A 1 74 ? -3.708 3.756 27.006 1.00 98.12 74 GLY A C 1
ATOM 574 O O . GLY A 1 74 ? -3.014 4.683 27.420 1.00 98.12 74 GLY A O 1
ATOM 575 N N . THR A 1 75 ? -3.344 2.954 26.001 1.00 97.50 75 THR A N 1
ATOM 576 C CA . THR A 1 75 ? -2.153 3.191 25.178 1.00 97.50 75 THR A CA 1
ATOM 577 C C . THR A 1 75 ? -2.426 4.240 24.100 1.00 97.50 75 THR A C 1
ATOM 579 O O . THR A 1 75 ? -3.569 4.516 23.721 1.00 97.50 75 THR A O 1
ATOM 582 N N . SER A 1 76 ? -1.359 4.852 23.610 1.00 96.31 76 SER A N 1
ATOM 583 C CA . SER A 1 76 ? -1.368 5.839 22.539 1.00 96.31 76 SER A CA 1
ATOM 584 C C . SER A 1 76 ? -0.136 5.695 21.657 1.00 96.31 76 SER A C 1
ATOM 586 O O . SER A 1 76 ? 0.851 5.074 22.053 1.00 96.31 76 SER A O 1
ATOM 588 N N . GLU A 1 77 ? -0.189 6.275 20.460 1.00 93.00 77 GLU A N 1
ATOM 589 C CA . GLU A 1 77 ? 0.927 6.239 19.516 1.00 93.00 77 GLU A CA 1
ATOM 590 C C . GLU A 1 77 ? 2.244 6.673 20.183 1.00 93.00 77 GLU A C 1
ATOM 592 O O . GLU A 1 77 ? 2.389 7.812 20.633 1.00 93.00 77 GLU A O 1
ATOM 597 N N . GLY A 1 78 ? 3.212 5.754 20.232 1.00 89.88 78 GLY A N 1
ATOM 598 C CA . GLY A 1 78 ? 4.497 5.950 20.909 1.00 89.88 78 GLY A CA 1
ATOM 599 C C . GLY A 1 78 ? 4.704 5.126 22.169 1.00 89.88 78 GLY A C 1
ATOM 600 O O . GLY A 1 78 ? 5.854 4.959 22.583 1.00 89.88 78 GLY A O 1
ATOM 601 N N . ASP A 1 79 ? 3.643 4.567 22.741 1.00 92.88 79 ASP A N 1
ATOM 602 C CA . ASP A 1 79 ? 3.766 3.610 23.833 1.00 92.88 79 ASP A CA 1
ATOM 603 C C . ASP A 1 79 ? 4.257 2.252 23.305 1.00 92.88 79 ASP A C 1
ATOM 605 O O . ASP A 1 79 ? 3.880 1.816 22.220 1.00 92.88 79 ASP A O 1
ATOM 609 N N . THR A 1 80 ? 5.099 1.561 24.081 1.00 90.56 80 THR A N 1
ATOM 610 C CA . THR A 1 80 ? 5.694 0.266 23.689 1.00 90.56 80 THR A CA 1
ATOM 611 C C . THR A 1 80 ? 4.650 -0.810 23.392 1.00 90.56 80 THR A C 1
ATOM 613 O O . THR A 1 80 ? 4.884 -1.667 22.546 1.00 90.56 80 THR A O 1
ATOM 616 N N . ASP A 1 81 ? 3.520 -0.760 24.096 1.00 91.06 81 ASP A N 1
ATOM 617 C CA . ASP A 1 81 ? 2.438 -1.743 24.001 1.00 91.06 81 ASP A CA 1
ATOM 618 C C . ASP A 1 81 ? 1.276 -1.245 23.122 1.00 91.06 81 ASP A C 1
ATOM 620 O O . ASP A 1 81 ? 0.192 -1.827 23.133 1.00 91.06 81 ASP A O 1
ATOM 624 N N . TRP A 1 82 ? 1.466 -0.137 22.399 1.00 92.56 82 TRP A N 1
ATOM 625 C CA . TRP A 1 82 ? 0.455 0.384 21.491 1.00 92.56 82 TRP A CA 1
ATOM 626 C C . TRP A 1 82 ? 0.383 -0.446 20.210 1.00 92.56 82 TRP A C 1
ATOM 628 O O . TRP A 1 82 ? 1.401 -0.760 19.593 1.00 92.56 82 TRP A O 1
ATOM 638 N N . ASP A 1 83 ? -0.839 -0.749 19.786 1.00 92.69 83 ASP A N 1
ATOM 639 C CA . ASP A 1 83 ? -1.131 -1.420 18.526 1.00 92.69 83 ASP A CA 1
ATOM 640 C C . ASP A 1 83 ? -2.212 -0.625 17.791 1.00 92.69 83 ASP A C 1
ATOM 642 O O . ASP A 1 83 ? -3.306 -0.412 18.322 1.00 92.69 83 ASP A O 1
ATOM 646 N N . TYR A 1 84 ? -1.931 -0.203 16.555 1.00 93.25 84 TYR A N 1
ATOM 647 C CA . TYR A 1 84 ? -2.892 0.548 15.745 1.00 93.25 84 TYR A CA 1
ATOM 648 C C . TYR A 1 84 ? -4.177 -0.235 15.442 1.00 93.25 84 TYR A C 1
ATOM 650 O O . TYR A 1 84 ? -5.146 0.352 14.968 1.00 93.25 84 TYR A O 1
ATOM 658 N N . MET A 1 85 ? -4.201 -1.562 15.624 1.00 94.94 85 MET A N 1
ATOM 659 C CA . MET A 1 85 ? -5.423 -2.359 15.482 1.00 94.94 85 MET A CA 1
ATOM 660 C C . MET A 1 85 ? -6.398 -2.086 16.629 1.00 94.94 85 MET A C 1
ATOM 662 O O . MET A 1 85 ? -7.586 -2.352 16.494 1.00 94.94 85 MET A O 1
ATOM 666 N N . GLY A 1 86 ? -5.915 -1.547 17.751 1.00 96.31 86 GLY A N 1
ATOM 667 C CA . GLY A 1 86 ? -6.754 -1.167 18.880 1.00 96.31 86 GLY A CA 1
ATOM 668 C C . GLY A 1 86 ? -7.462 0.181 18.726 1.00 96.31 86 GLY A C 1
ATOM 669 O O . GLY A 1 86 ? -8.434 0.434 19.429 1.00 96.31 86 GLY A O 1
ATOM 670 N N . ASP A 1 87 ? -6.980 1.043 17.830 1.00 97.12 87 ASP A N 1
ATOM 671 C CA . ASP A 1 87 ? -7.457 2.417 17.628 1.00 97.12 87 ASP A CA 1
ATOM 672 C C . ASP A 1 87 ? -8.453 2.460 16.459 1.00 97.12 87 ASP A C 1
ATOM 674 O O . ASP A 1 87 ? -8.134 2.804 15.317 1.00 97.12 87 ASP A O 1
ATOM 678 N N . ILE A 1 88 ? -9.675 2.027 16.750 1.00 97.69 88 ILE A N 1
ATOM 679 C CA . ILE A 1 88 ? -10.751 1.812 15.781 1.00 97.69 88 ILE A CA 1
ATOM 680 C C . ILE A 1 88 ? -11.264 3.152 15.249 1.00 97.69 88 ILE A C 1
ATOM 682 O O . ILE A 1 88 ? -11.592 3.270 14.066 1.00 97.69 88 ILE A O 1
ATOM 686 N N . ASN A 1 89 ? -11.343 4.175 16.107 1.00 97.00 89 ASN A N 1
ATOM 687 C CA . ASN A 1 89 ? -11.803 5.508 15.711 1.00 97.00 89 ASN A CA 1
ATOM 688 C C . ASN A 1 89 ? -10.688 6.444 15.226 1.00 97.00 89 ASN A C 1
ATOM 690 O O . ASN A 1 89 ? -10.939 7.642 15.053 1.00 97.00 89 ASN A O 1
ATOM 694 N N . ALA A 1 90 ? -9.496 5.899 15.003 1.00 96.19 90 ALA A N 1
ATOM 695 C CA . ALA A 1 90 ? -8.378 6.540 14.337 1.00 96.19 90 ALA A CA 1
ATOM 696 C C . ALA A 1 90 ? -7.928 7.881 14.960 1.00 96.19 90 ALA A C 1
ATOM 698 O O . ALA A 1 90 ? -7.610 8.828 14.232 1.00 96.19 90 ALA A O 1
ATOM 699 N N . ASP A 1 91 ? -7.915 7.994 16.294 1.00 96.56 91 ASP A N 1
ATOM 700 C CA . ASP A 1 91 ? -7.500 9.215 17.011 1.00 96.56 91 ASP A CA 1
ATOM 701 C C . ASP A 1 91 ? -6.144 9.111 17.733 1.00 96.56 91 ASP A C 1
ATOM 703 O O . ASP A 1 91 ? -5.774 10.005 18.510 1.00 96.56 91 ASP A O 1
ATOM 707 N N . LYS A 1 92 ? -5.364 8.081 17.378 1.00 96.12 92 LYS A N 1
ATOM 708 C CA . LYS A 1 92 ? -4.015 7.752 17.871 1.00 96.12 92 LYS A CA 1
ATOM 709 C C . LYS A 1 92 ? -3.996 7.298 19.327 1.00 96.12 92 LYS A C 1
ATOM 711 O O . LYS A 1 92 ? -2.949 7.360 19.983 1.0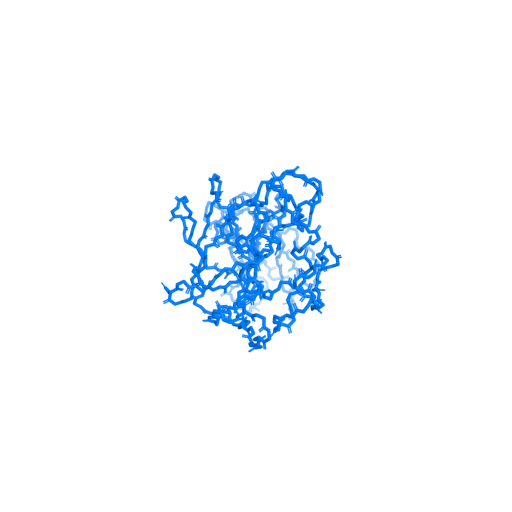0 96.12 92 LYS A O 1
ATOM 716 N N . LYS A 1 93 ? -5.141 6.868 19.854 1.00 97.06 93 LYS A N 1
ATOM 717 C CA . LYS A 1 93 ? -5.310 6.390 21.227 1.00 97.06 93 LYS A CA 1
ATOM 718 C C . LYS A 1 93 ? -6.241 5.198 21.230 1.00 97.06 93 LYS A C 1
ATOM 720 O O . LYS A 1 93 ? -7.135 5.118 20.407 1.00 97.06 93 LYS A O 1
ATOM 725 N N . VAL A 1 94 ? -6.030 4.301 22.185 1.00 98.00 94 VAL A N 1
ATOM 726 C CA . VAL A 1 94 ? -6.998 3.250 22.477 1.00 98.00 94 VAL A CA 1
ATOM 727 C C . VAL A 1 94 ? -7.695 3.607 23.776 1.00 98.00 94 VAL A C 1
ATOM 729 O O . VAL A 1 94 ? -7.103 3.513 24.855 1.00 98.00 94 VAL A O 1
ATOM 732 N N . ASP A 1 95 ? -8.936 4.075 23.693 1.00 98.50 95 ASP A N 1
ATOM 733 C CA . ASP A 1 95 ? -9.684 4.562 24.849 1.00 98.50 95 ASP A CA 1
ATOM 734 C C . ASP A 1 95 ? -11.131 4.036 24.917 1.00 98.50 95 ASP A C 1
ATOM 736 O O . ASP A 1 95 ? -11.488 2.979 24.390 1.00 98.50 95 ASP A O 1
ATOM 740 N N . VAL A 1 96 ? -11.978 4.721 25.691 1.00 98.38 96 VAL A N 1
ATOM 741 C CA . VAL A 1 96 ? -13.374 4.322 25.902 1.00 98.38 96 VAL A CA 1
ATOM 742 C C . VAL A 1 96 ? -14.193 4.350 24.610 1.00 98.38 96 VAL A C 1
ATOM 744 O O . VAL A 1 96 ? -15.196 3.641 24.519 1.00 98.38 96 VAL A O 1
ATOM 747 N N . LYS A 1 97 ? -13.801 5.153 23.617 1.00 98.44 97 LYS A N 1
ATOM 748 C CA . LYS A 1 97 ? -14.485 5.237 22.325 1.00 98.44 97 LYS A CA 1
ATOM 749 C C . LYS A 1 97 ? -14.302 3.956 21.523 1.00 98.44 97 LYS A C 1
ATOM 751 O O . LYS A 1 97 ? -15.304 3.403 21.072 1.00 98.44 97 LYS A O 1
ATOM 756 N N . ASP A 1 98 ? -13.079 3.442 21.431 1.00 98.56 98 ASP A N 1
ATOM 757 C CA . ASP A 1 98 ? -12.785 2.179 20.745 1.00 98.56 98 ASP A CA 1
ATOM 758 C C . ASP A 1 98 ? -13.511 1.019 21.418 1.00 98.56 98 ASP A C 1
ATOM 760 O O . ASP A 1 98 ? -14.193 0.219 20.772 1.00 98.56 98 ASP A O 1
ATOM 764 N N . GLN A 1 99 ? -13.476 0.986 22.754 1.00 98.19 99 GLN A N 1
ATOM 765 C CA . GLN A 1 99 ? -14.213 -0.014 23.516 1.00 98.19 99 GLN A CA 1
ATOM 766 C C . GLN A 1 99 ? -15.725 0.081 23.266 1.00 98.19 99 GLN A C 1
ATOM 768 O O . GLN A 1 99 ? -16.392 -0.946 23.138 1.00 98.19 99 GLN A O 1
ATOM 773 N N . TYR A 1 100 ? -16.281 1.291 23.171 1.00 98.31 100 TYR A N 1
ATOM 774 C CA . TYR A 1 100 ? -17.699 1.487 22.875 1.00 98.31 100 TYR A CA 1
ATOM 775 C C . TYR A 1 100 ? -18.073 0.977 21.477 1.00 98.31 100 TYR A C 1
ATOM 777 O O . TYR A 1 100 ? -19.146 0.395 21.329 1.00 98.31 100 TYR A O 1
ATOM 785 N N . ILE A 1 101 ? -17.198 1.131 20.478 1.00 98.44 101 ILE A N 1
ATOM 786 C CA . ILE A 1 101 ? -17.427 0.613 19.119 1.00 98.44 101 ILE A CA 1
ATOM 787 C C . ILE A 1 101 ? -17.490 -0.917 19.122 1.00 98.44 101 ILE A C 1
ATOM 789 O O . ILE A 1 101 ? -18.428 -1.484 18.558 1.00 98.44 101 ILE A O 1
ATOM 793 N N . VAL A 1 102 ? -16.560 -1.595 19.806 1.00 98.44 102 VAL A N 1
ATOM 794 C CA . VAL A 1 102 ? -16.607 -3.065 19.925 1.00 98.44 102 VAL A CA 1
ATOM 795 C C . VAL A 1 102 ? -17.872 -3.523 20.644 1.00 98.44 102 VAL A C 1
ATOM 797 O O . VAL A 1 102 ? -18.576 -4.407 20.162 1.00 98.44 102 VAL A O 1
ATOM 800 N N . GLN A 1 103 ? -18.208 -2.908 21.780 1.00 98.12 103 GLN A N 1
ATOM 801 C CA . GLN A 1 103 ? -19.389 -3.305 22.555 1.00 98.12 103 GLN A CA 1
ATOM 802 C C . GLN A 1 103 ? -20.701 -3.010 21.819 1.00 98.12 103 GLN A C 1
ATOM 804 O O . GLN A 1 103 ? -21.636 -3.805 21.892 1.00 98.12 103 GLN A O 1
ATOM 809 N N . GLY A 1 104 ? -20.772 -1.891 21.097 1.00 98.25 104 GLY A N 1
ATOM 810 C CA . GLY A 1 104 ? -21.936 -1.508 20.299 1.00 98.25 104 GLY A CA 1
ATOM 811 C C . GLY A 1 104 ? -22.217 -2.469 19.144 1.00 98.25 104 GLY A C 1
ATOM 812 O O . GLY A 1 104 ? -23.373 -2.618 18.755 1.00 98.25 104 GLY A O 1
ATOM 813 N N . ASN A 1 105 ? -21.182 -3.155 18.657 1.00 98.50 105 ASN A N 1
ATOM 814 C CA . ASN A 1 105 ? -21.267 -4.115 17.562 1.00 98.50 105 ASN A CA 1
ATOM 815 C C . ASN A 1 105 ? -21.199 -5.583 18.011 1.00 98.50 105 ASN A C 1
ATOM 817 O O . ASN A 1 105 ? -21.197 -6.484 17.176 1.00 98.50 105 ASN A O 1
ATOM 821 N N . TYR A 1 106 ? -21.151 -5.853 19.318 1.00 98.44 106 TYR A N 1
ATOM 822 C CA . TYR A 1 106 ? -20.961 -7.204 19.839 1.00 98.44 106 TYR A CA 1
ATOM 823 C C . TYR A 1 106 ? -22.025 -8.187 19.330 1.00 98.44 106 TYR A C 1
ATOM 825 O O . TYR A 1 106 ? -23.229 -7.973 19.484 1.00 98.44 106 TYR A O 1
ATOM 833 N N . GLY A 1 107 ? -21.572 -9.322 18.799 1.00 98.31 107 GLY A N 1
ATOM 834 C CA . GLY A 1 107 ? -22.420 -10.383 18.260 1.00 98.31 107 GLY A CA 1
ATOM 835 C C . GLY A 1 107 ? -22.771 -10.223 16.781 1.00 98.31 107 GLY A C 1
ATOM 836 O O . GLY A 1 107 ? -23.368 -11.145 16.219 1.00 98.31 107 GLY A O 1
ATOM 837 N N . ASN A 1 108 ? -22.388 -9.112 16.147 1.00 98.62 108 ASN A N 1
ATOM 838 C CA . ASN A 1 108 ? -22.516 -8.949 14.705 1.00 98.62 108 ASN A CA 1
ATOM 839 C C . ASN A 1 108 ? -21.531 -9.863 13.964 1.00 98.62 108 ASN A C 1
ATOM 841 O O . ASN A 1 108 ? -20.440 -10.174 14.446 1.00 98.62 108 ASN A O 1
ATOM 845 N N . VAL A 1 109 ? -21.951 -10.307 12.782 1.00 98.38 109 VAL A N 1
ATOM 846 C CA . VAL A 1 109 ? -21.191 -11.162 11.866 1.00 98.38 109 VAL A CA 1
ATOM 847 C C . VAL A 1 109 ? -21.410 -10.612 10.469 1.00 98.38 109 VAL A C 1
ATOM 849 O O . VAL A 1 109 ? -22.538 -10.260 10.126 1.00 98.38 109 VAL A O 1
ATOM 852 N N . GLY A 1 110 ? -20.363 -10.600 9.658 1.00 97.19 110 GLY A N 1
ATOM 853 C CA . GLY A 1 110 ? -20.431 -10.092 8.295 1.00 97.19 110 GLY A CA 1
ATOM 854 C C . GLY A 1 110 ? -19.455 -10.804 7.373 1.00 97.19 110 GLY A C 1
ATOM 855 O O . GLY A 1 110 ? -19.002 -11.915 7.648 1.00 97.19 110 GLY A O 1
ATOM 856 N N . THR A 1 111 ? -19.162 -10.173 6.242 1.00 97.25 111 THR A N 1
ATOM 857 C CA . THR A 1 111 ? -18.211 -10.678 5.251 1.00 97.25 111 THR A CA 1
ATOM 858 C C . THR A 1 111 ? -17.360 -9.540 4.730 1.00 97.25 111 THR A C 1
ATOM 860 O O . THR A 1 111 ? -17.890 -8.479 4.408 1.00 97.25 111 THR A O 1
ATOM 863 N N . TYR A 1 112 ? -16.067 -9.792 4.571 1.00 98.06 112 TYR A N 1
ATOM 864 C CA . TYR A 1 112 ? -15.161 -8.854 3.925 1.00 98.06 112 TYR A CA 1
ATOM 865 C C . TYR A 1 112 ? -15.216 -8.956 2.400 1.00 98.06 112 TYR A C 1
ATOM 867 O O . TYR A 1 112 ? -15.438 -10.023 1.823 1.00 98.06 112 TYR A O 1
ATOM 875 N N . ILE A 1 113 ? -14.974 -7.824 1.750 1.00 98.06 113 ILE A N 1
ATOM 876 C CA . ILE A 1 113 ? -14.844 -7.675 0.305 1.00 98.06 113 ILE A CA 1
ATOM 877 C C . ILE A 1 113 ? -13.346 -7.698 -0.032 1.00 98.06 113 ILE A C 1
ATOM 879 O O . ILE A 1 113 ? -12.578 -6.902 0.502 1.00 98.06 113 ILE A O 1
ATOM 883 N N . THR A 1 114 ? -12.939 -8.595 -0.932 1.00 96.44 114 THR A N 1
ATOM 884 C CA . THR A 1 114 ? -11.541 -8.739 -1.395 1.00 96.44 114 THR A CA 1
ATOM 885 C C . THR A 1 114 ? -11.309 -8.203 -2.806 1.00 96.44 114 THR A C 1
ATOM 887 O O . THR A 1 114 ? -10.173 -8.048 -3.235 1.00 96.44 114 THR A O 1
ATOM 890 N N . ASP A 1 115 ? -12.379 -7.915 -3.546 1.00 96.75 115 ASP A N 1
ATOM 891 C CA . ASP A 1 115 ? -12.284 -7.268 -4.849 1.00 96.75 115 ASP A CA 1
ATOM 892 C C . ASP A 1 115 ? -11.946 -5.782 -4.675 1.00 96.75 115 ASP A C 1
ATOM 894 O O . ASP A 1 115 ? -12.770 -5.000 -4.184 1.00 96.75 115 ASP A O 1
ATOM 898 N N . LEU A 1 116 ? -10.745 -5.401 -5.107 1.00 96.25 116 LEU A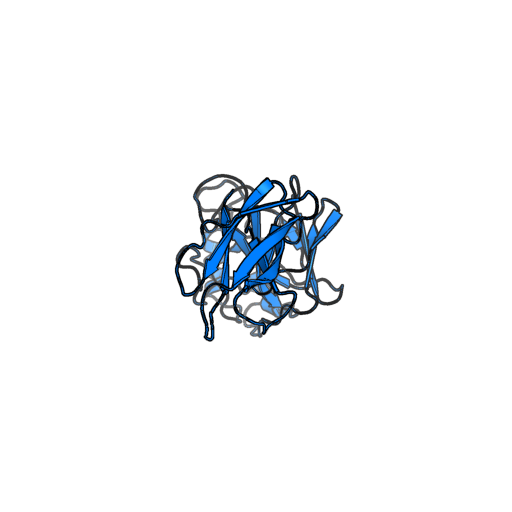 N 1
ATOM 899 C CA . LEU A 1 116 ? -10.234 -4.033 -5.031 1.00 96.25 116 LEU A CA 1
ATOM 900 C C . LEU A 1 116 ? -10.594 -3.179 -6.257 1.00 96.25 116 LEU A C 1
ATOM 902 O O . LEU A 1 116 ? -10.157 -2.034 -6.362 1.00 96.25 116 LEU A O 1
ATOM 906 N N . SER A 1 117 ? -11.413 -3.688 -7.184 1.00 96.06 117 SER A N 1
ATOM 907 C CA . SER A 1 117 ? -11.848 -2.895 -8.333 1.00 96.06 117 SER A CA 1
ATOM 908 C C . SER A 1 117 ? -12.574 -1.612 -7.900 1.00 96.06 117 SER A C 1
ATOM 910 O O . SER A 1 117 ? -13.459 -1.615 -7.035 1.00 96.06 117 SER A O 1
ATOM 912 N N . GLY A 1 118 ? -12.166 -0.486 -8.494 1.00 97.25 118 GLY A N 1
ATOM 913 C CA . GLY A 1 118 ? -12.711 0.839 -8.189 1.00 97.25 118 GLY A CA 1
ATOM 914 C C . GLY A 1 118 ? -12.310 1.401 -6.821 1.00 97.25 118 GLY A C 1
ATOM 915 O O . GLY A 1 118 ? -12.946 2.356 -6.368 1.00 97.25 118 GLY A O 1
ATOM 916 N N . VAL A 1 119 ? -11.314 0.815 -6.146 1.00 98.50 119 VAL A N 1
ATOM 917 C CA . VAL A 1 119 ? -10.748 1.371 -4.912 1.00 98.50 119 VAL A CA 1
ATOM 918 C C . VAL A 1 119 ? -9.799 2.519 -5.233 1.00 98.50 119 VAL A C 1
ATOM 920 O O . VAL A 1 119 ? -8.967 2.418 -6.128 1.00 98.50 119 VAL A O 1
ATOM 923 N N . THR A 1 120 ? -9.895 3.593 -4.457 1.00 98.50 120 THR A N 1
ATOM 924 C CA . THR A 1 120 ? -8.964 4.724 -4.490 1.00 98.50 120 THR A CA 1
ATOM 925 C C . THR A 1 120 ? -8.559 5.116 -3.074 1.00 98.50 120 THR A C 1
ATOM 927 O O . THR A 1 120 ? -9.397 5.097 -2.167 1.00 98.50 120 THR A O 1
ATOM 930 N N . ILE A 1 121 ? -7.309 5.535 -2.910 1.00 98.44 121 ILE A N 1
ATOM 931 C CA . ILE A 1 121 ? -6.748 6.106 -1.686 1.00 98.44 121 ILE A CA 1
ATOM 932 C C . ILE A 1 121 ? -6.527 7.596 -1.912 1.00 98.44 121 ILE A C 1
ATOM 934 O O . ILE A 1 121 ? -5.746 7.972 -2.781 1.00 98.44 121 ILE A O 1
ATOM 938 N N . GLU A 1 122 ? -7.224 8.433 -1.151 1.00 98.50 122 GLU A N 1
ATOM 939 C CA . GLU A 1 122 ? -7.112 9.893 -1.212 1.00 98.50 122 GLU A CA 1
ATOM 940 C C . GLU A 1 122 ? -6.365 10.397 0.020 1.00 98.50 122 GLU A C 1
ATOM 942 O O . GLU A 1 122 ? -6.892 10.338 1.131 1.00 98.50 122 GLU A O 1
ATOM 947 N N . PHE A 1 123 ? -5.138 10.872 -0.175 1.00 98.50 123 PHE A N 1
ATOM 948 C CA . PHE A 1 123 ? -4.296 11.395 0.896 1.00 98.50 123 PHE A CA 1
ATOM 949 C C . PHE A 1 123 ? -4.648 12.847 1.224 1.00 98.50 123 PHE A C 1
ATOM 951 O O . PHE A 1 123 ? -5.101 13.614 0.373 1.00 98.50 123 PHE A O 1
ATOM 958 N N . ASP A 1 124 ? -4.385 13.254 2.463 1.00 98.31 124 ASP A N 1
ATOM 959 C CA . ASP A 1 124 ? -4.552 14.640 2.917 1.00 98.31 124 ASP A CA 1
ATOM 960 C C . ASP A 1 124 ? -3.610 15.645 2.237 1.00 98.31 124 ASP A C 1
ATOM 962 O O . ASP A 1 124 ? -3.875 16.849 2.246 1.00 98.31 124 ASP A O 1
ATOM 966 N N . SER A 1 125 ? -2.547 15.157 1.601 1.00 95.88 125 SER A N 1
ATOM 967 C CA . SER A 1 125 ? -1.663 15.921 0.721 1.00 95.88 125 SER A CA 1
ATOM 968 C C . SER A 1 125 ? -2.287 16.244 -0.652 1.00 95.88 125 SER A C 1
ATOM 970 O O . SER A 1 125 ? -1.817 17.154 -1.339 1.00 95.88 125 SER A O 1
ATOM 972 N N . GLY A 1 126 ? -3.409 15.602 -1.006 1.00 95.81 126 GLY A N 1
ATOM 973 C CA . GLY A 1 126 ? -4.210 15.868 -2.206 1.00 95.81 126 GLY A CA 1
ATOM 974 C C . GLY A 1 126 ? -4.037 14.849 -3.337 1.00 95.81 126 GLY A C 1
ATOM 975 O O . GLY A 1 126 ? -4.801 14.882 -4.304 1.00 95.81 126 GLY A O 1
ATOM 976 N N . GLU A 1 127 ? -3.063 13.947 -3.239 1.00 96.75 127 GLU A N 1
ATOM 977 C CA . GLU A 1 127 ? -2.864 12.850 -4.181 1.00 96.75 127 GLU A CA 1
ATOM 978 C C . GLU A 1 127 ? -3.941 11.772 -4.028 1.00 96.75 127 GLU A C 1
ATOM 980 O O . GLU A 1 127 ? -4.374 11.432 -2.924 1.00 96.75 127 GLU A O 1
ATOM 985 N N . VAL A 1 128 ? -4.343 11.204 -5.166 1.00 97.25 128 VAL A N 1
ATOM 986 C CA . VAL A 1 128 ? -5.284 10.087 -5.241 1.00 97.25 128 VAL A CA 1
ATOM 987 C C . VAL A 1 128 ? -4.641 8.968 -6.045 1.00 97.25 128 VAL A C 1
ATOM 989 O O . VAL A 1 128 ? -4.260 9.184 -7.196 1.00 97.25 128 VAL A O 1
ATOM 992 N N . TYR A 1 129 ? -4.547 7.779 -5.454 1.00 95.62 129 TYR A N 1
ATOM 993 C CA . TYR A 1 129 ? -3.979 6.595 -6.098 1.00 95.62 129 TYR A CA 1
ATOM 994 C C . TYR A 1 129 ? -4.977 5.442 -6.133 1.00 95.62 129 TYR A C 1
ATOM 996 O O . TYR A 1 129 ? -5.746 5.242 -5.195 1.00 95.62 129 TYR A O 1
ATOM 1004 N N . GLU A 1 130 ? -4.940 4.663 -7.208 1.00 96.00 130 GLU A N 1
ATOM 1005 C CA . GLU A 1 130 ? -5.540 3.330 -7.241 1.00 96.00 130 GLU A CA 1
ATOM 1006 C C . GLU A 1 130 ? -4.508 2.327 -6.699 1.00 96.00 130 GLU A C 1
ATOM 1008 O O . GLU A 1 130 ? -3.331 2.440 -7.058 1.00 96.00 130 GLU A O 1
ATOM 1013 N N . PRO A 1 131 ? -4.903 1.374 -5.834 1.00 94.88 131 PRO A N 1
ATOM 1014 C CA . PRO A 1 131 ? -4.023 0.277 -5.457 1.00 94.88 131 PRO A CA 1
ATOM 1015 C C . PRO A 1 131 ? -3.573 -0.532 -6.674 1.00 94.88 131 PRO A C 1
ATOM 1017 O O . PRO A 1 131 ? -4.336 -0.716 -7.625 1.00 94.88 131 PRO A O 1
ATOM 1020 N N . ASP A 1 132 ? -2.346 -1.046 -6.627 1.00 89.75 132 ASP A N 1
ATOM 1021 C CA . ASP A 1 132 ? -1.871 -2.013 -7.616 1.00 89.75 132 ASP A CA 1
ATOM 1022 C C . ASP A 1 132 ? -2.651 -3.353 -7.522 1.00 89.75 132 ASP A C 1
ATOM 1024 O O . ASP A 1 132 ? -3.498 -3.523 -6.635 1.00 89.75 132 ASP A O 1
ATOM 1028 N N . PRO A 1 133 ? -2.418 -4.330 -8.423 1.00 88.12 133 PRO A N 1
ATOM 1029 C CA . PRO A 1 133 ? -3.124 -5.613 -8.382 1.00 88.12 133 PRO A CA 1
ATOM 1030 C C . PRO A 1 133 ? -2.978 -6.401 -7.070 1.00 88.12 133 PRO A C 1
ATOM 1032 O O . PRO A 1 133 ? -3.829 -7.244 -6.785 1.00 88.12 133 PRO A O 1
ATOM 1035 N N . ASP A 1 134 ? -1.936 -6.129 -6.281 1.00 88.88 134 ASP A N 1
ATOM 1036 C CA . ASP A 1 134 ? -1.681 -6.747 -4.978 1.00 88.88 134 ASP A CA 1
ATOM 1037 C C . ASP A 1 134 ? -2.204 -5.889 -3.806 1.00 88.88 134 ASP A C 1
ATOM 1039 O O . ASP A 1 134 ? -2.083 -6.288 -2.645 1.00 88.88 134 ASP A O 1
ATOM 1043 N N . GLY A 1 135 ? -2.827 -4.742 -4.096 1.00 93.19 135 GLY A N 1
ATOM 1044 C CA . GLY A 1 135 ? -3.476 -3.849 -3.141 1.00 93.19 135 GLY A CA 1
ATOM 1045 C C . GLY A 1 135 ? -2.578 -2.757 -2.564 1.00 93.19 135 GLY A C 1
ATOM 1046 O O . GLY A 1 135 ? -2.988 -2.097 -1.604 1.00 93.19 135 GLY A O 1
ATOM 1047 N N . PHE A 1 136 ? -1.379 -2.545 -3.103 1.00 93.12 136 PHE A N 1
ATOM 1048 C CA . PHE A 1 136 ? -0.409 -1.606 -2.545 1.00 93.12 136 PHE A CA 1
ATOM 1049 C C . PHE A 1 136 ? -0.519 -0.185 -3.089 1.00 93.12 136 PHE A C 1
ATOM 1051 O O . PHE A 1 136 ? -0.864 0.043 -4.247 1.00 93.12 136 PHE A O 1
ATOM 1058 N N . VAL A 1 137 ? -0.170 0.779 -2.231 1.00 94.00 137 VAL A N 1
ATOM 1059 C CA . VAL A 1 137 ? -0.086 2.210 -2.539 1.00 94.00 137 VAL A CA 1
ATOM 1060 C C . VAL A 1 137 ? 1.095 2.837 -1.795 1.00 94.00 137 VAL A C 1
ATOM 1062 O O . VAL A 1 137 ? 1.271 2.624 -0.595 1.00 94.00 137 VAL A O 1
ATOM 1065 N N . ASN A 1 138 ? 1.894 3.653 -2.487 1.00 92.88 138 ASN A N 1
ATOM 1066 C CA . ASN A 1 138 ? 2.942 4.454 -1.851 1.00 92.88 138 ASN A CA 1
ATOM 1067 C C . ASN A 1 138 ? 2.340 5.666 -1.132 1.00 92.88 138 ASN A C 1
ATOM 1069 O O . ASN A 1 138 ? 1.465 6.348 -1.664 1.00 92.88 138 ASN A O 1
ATOM 1073 N N . ILE A 1 139 ? 2.833 5.943 0.073 1.00 93.88 139 ILE A N 1
ATOM 1074 C CA . ILE A 1 139 ? 2.392 7.077 0.887 1.00 93.88 139 ILE A CA 1
ATOM 1075 C C . ILE A 1 139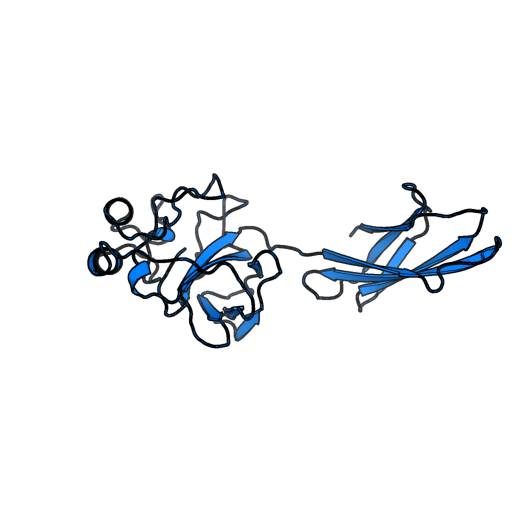 ? 3.167 8.323 0.421 1.00 93.88 139 ILE A C 1
ATOM 1077 O O . ILE A 1 139 ? 4.401 8.308 0.493 1.00 93.88 139 ILE A O 1
ATOM 1081 N N . PRO A 1 140 ? 2.496 9.391 -0.059 1.00 92.62 140 PRO A N 1
ATOM 1082 C CA . PRO A 1 140 ? 3.156 10.641 -0.425 1.00 92.62 140 PRO A CA 1
ATOM 1083 C C . PRO A 1 140 ? 3.965 11.234 0.729 1.00 92.62 140 PRO A C 1
ATOM 1085 O O . PRO A 1 140 ? 3.605 11.113 1.903 1.00 92.62 140 PRO A O 1
ATOM 1088 N N . GLU A 1 141 ? 5.053 11.929 0.399 1.00 89.00 141 GLU A N 1
ATOM 1089 C CA . GLU A 1 141 ? 5.853 12.613 1.409 1.00 89.00 141 GLU A CA 1
ATOM 1090 C C . GLU A 1 141 ? 5.013 13.669 2.142 1.00 89.00 141 GLU A C 1
ATOM 1092 O O . GLU A 1 141 ? 4.408 14.549 1.534 1.00 89.00 141 GLU A O 1
ATOM 1097 N N . GLY A 1 142 ? 4.994 13.589 3.474 1.00 90.38 142 GLY A N 1
ATOM 1098 C CA . GLY A 1 142 ? 4.260 14.528 4.321 1.00 90.38 142 GLY A CA 1
ATOM 1099 C C . GLY A 1 142 ? 2.771 14.224 4.489 1.00 90.38 142 GLY A C 1
ATOM 1100 O O . GLY A 1 142 ? 2.135 14.914 5.285 1.00 90.38 142 GLY A O 1
ATOM 1101 N N . ALA A 1 143 ?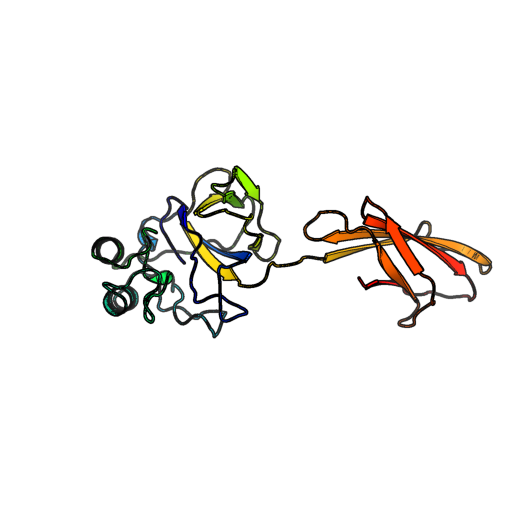 2.230 13.199 3.822 1.00 96.56 143 ALA A N 1
ATOM 1102 C CA . ALA A 1 143 ? 0.872 12.739 4.085 1.00 96.56 143 ALA A CA 1
ATOM 1103 C C . ALA A 1 143 ? 0.752 12.230 5.531 1.00 96.56 143 ALA A C 1
ATOM 1105 O O . ALA A 1 143 ? 1.590 11.459 6.010 1.00 96.56 143 ALA A O 1
ATOM 1106 N N . THR A 1 144 ? -0.289 12.666 6.239 1.00 97.12 144 THR A N 1
ATOM 1107 C CA . THR A 1 144 ? -0.531 12.284 7.643 1.00 97.12 144 THR A CA 1
ATOM 1108 C C . THR A 1 144 ? -1.822 11.507 7.835 1.00 97.12 144 THR A C 1
ATOM 1110 O O . THR A 1 144 ? -2.030 10.908 8.892 1.00 97.12 144 THR A O 1
ATOM 1113 N N . SER A 1 145 ? -2.676 11.481 6.816 1.00 98.00 145 SER A N 1
ATOM 1114 C CA . SER A 1 145 ? -3.941 10.759 6.810 1.00 98.00 145 SER A CA 1
ATOM 1115 C C . SER A 1 145 ? -4.410 10.481 5.386 1.00 98.00 145 SER A C 1
ATOM 1117 O O . SER A 1 145 ? -3.898 11.047 4.420 1.00 98.00 145 SER A O 1
ATOM 1119 N N . PHE A 1 146 ? -5.369 9.574 5.248 1.00 98.62 146 PHE A N 1
ATOM 1120 C CA . PHE A 1 146 ? -5.983 9.250 3.968 1.00 98.62 146 PHE A CA 1
ATOM 1121 C C . PHE A 1 146 ? -7.402 8.714 4.150 1.00 98.62 146 PHE A C 1
ATOM 1123 O O . PHE A 1 146 ? -7.796 8.290 5.238 1.00 98.62 146 PHE A O 1
ATOM 1130 N N . TYR A 1 147 ? -8.157 8.722 3.053 1.00 98.62 147 TYR A N 1
ATOM 1131 C CA . TYR A 1 147 ? -9.451 8.068 2.935 1.00 98.62 147 TYR A CA 1
ATOM 1132 C C . TYR A 1 147 ? -9.377 6.900 1.956 1.00 98.62 147 TYR A C 1
ATOM 1134 O O . TYR A 1 147 ? -8.870 7.049 0.843 1.00 98.62 147 TYR A O 1
ATOM 1142 N N . VAL A 1 148 ? -9.955 5.766 2.339 1.00 98.62 148 VAL A N 1
ATOM 1143 C CA . VAL A 1 148 ? -10.236 4.647 1.438 1.00 98.62 148 VAL A CA 1
ATOM 1144 C C . VAL A 1 148 ? -11.638 4.827 0.874 1.00 98.62 148 VAL A C 1
ATOM 1146 O O . VAL A 1 148 ? -12.614 4.998 1.611 1.00 98.62 148 VAL A O 1
ATOM 1149 N N . LYS A 1 149 ? -11.750 4.793 -0.452 1.00 98.62 149 LYS A N 1
ATOM 1150 C CA . LYS A 1 149 ? -13.029 4.888 -1.158 1.00 98.62 149 LYS A CA 1
ATOM 1151 C C . LYS A 1 149 ? -13.173 3.742 -2.145 1.00 98.62 149 LYS A C 1
ATOM 1153 O O . LYS A 1 149 ? -12.192 3.346 -2.761 1.00 98.62 149 LYS A O 1
ATOM 1158 N N . LYS A 1 150 ? -14.398 3.259 -2.348 1.00 98.31 150 LYS A N 1
ATOM 1159 C CA . LYS A 1 150 ? -14.764 2.345 -3.437 1.00 98.31 150 LYS A CA 1
ATOM 1160 C C . LYS A 1 150 ? -15.841 2.996 -4.295 1.00 98.31 150 LYS A C 1
ATOM 1162 O O . LYS A 1 150 ? -16.892 3.394 -3.796 1.00 98.31 150 LYS A O 1
ATOM 1167 N N . ASN A 1 151 ? -15.572 3.142 -5.592 1.00 98.06 151 ASN A N 1
ATOM 1168 C CA . ASN A 1 151 ? -16.445 3.841 -6.543 1.00 98.06 151 ASN A CA 1
ATOM 1169 C C . ASN A 1 151 ? -16.823 5.267 -6.083 1.00 98.06 151 ASN A C 1
ATOM 1171 O O . ASN A 1 151 ? -17.954 5.718 -6.266 1.00 98.06 151 ASN A O 1
ATOM 1175 N N . GLY A 1 152 ? -15.877 5.968 -5.447 1.00 97.56 152 GLY A N 1
ATOM 1176 C CA . GLY A 1 152 ? -16.044 7.339 -4.951 1.00 97.56 152 GLY A CA 1
ATOM 1177 C C . GLY A 1 152 ? -16.765 7.485 -3.604 1.00 97.56 152 GLY A C 1
ATOM 1178 O O . GLY A 1 152 ? -16.795 8.593 -3.068 1.00 97.56 152 GLY A O 1
ATOM 1179 N N . ALA A 1 153 ? -17.308 6.408 -3.030 1.00 98.25 153 ALA A N 1
ATOM 1180 C CA . ALA A 1 153 ? -17.884 6.407 -1.686 1.00 98.25 153 ALA A CA 1
ATOM 1181 C C . ALA A 1 153 ? -16.856 5.919 -0.660 1.00 98.25 153 ALA A C 1
ATOM 1183 O O . ALA A 1 153 ? -16.107 4.989 -0.947 1.00 98.25 153 ALA A O 1
ATOM 1184 N N . ALA A 1 154 ? -16.826 6.532 0.524 1.00 98.31 154 ALA A N 1
ATOM 1185 C CA . ALA A 1 154 ? -16.017 6.042 1.636 1.00 98.31 154 ALA A CA 1
ATOM 1186 C C . ALA A 1 154 ? -16.406 4.604 2.012 1.00 98.31 154 ALA A C 1
ATOM 1188 O O . ALA A 1 154 ? -17.578 4.234 1.906 1.00 98.31 154 ALA A O 1
ATOM 1189 N N . ILE A 1 155 ? -15.414 3.804 2.399 1.00 98.44 155 ILE A N 1
ATOM 1190 C CA . ILE A 1 155 ? -15.593 2.399 2.766 1.00 98.44 155 ILE A CA 1
ATOM 1191 C C . ILE A 1 155 ? -14.611 2.022 3.873 1.00 98.44 155 ILE A C 1
ATOM 1193 O O . ILE A 1 155 ? -13.476 2.499 3.888 1.00 98.44 155 ILE A O 1
ATOM 1197 N N . GLY A 1 156 ? -15.027 1.138 4.776 1.00 98.25 156 GLY A N 1
ATOM 1198 C CA . GLY A 1 156 ? -14.139 0.587 5.788 1.00 98.25 156 GLY A CA 1
ATOM 1199 C C . GLY A 1 156 ? -13.105 -0.339 5.160 1.00 98.25 156 GLY A C 1
ATOM 1200 O O . GLY A 1 156 ? -13.380 -1.021 4.170 1.00 98.25 156 GLY A O 1
ATOM 1201 N N . ALA A 1 157 ? -11.905 -0.375 5.734 1.00 98.38 157 ALA A N 1
ATOM 1202 C CA . ALA A 1 157 ? -10.841 -1.249 5.262 1.00 98.38 157 ALA A CA 1
ATOM 1203 C C . ALA A 1 157 ? -9.970 -1.795 6.398 1.00 98.38 157 ALA A C 1
ATOM 1205 O O . ALA A 1 157 ? -9.879 -1.204 7.473 1.00 98.38 157 ALA A O 1
ATOM 1206 N N . LEU A 1 158 ? -9.306 -2.918 6.134 1.00 97.94 158 LEU A N 1
ATOM 1207 C CA . LEU A 1 158 ? -8.110 -3.352 6.847 1.00 97.94 158 LEU A CA 1
ATOM 1208 C C . LEU A 1 158 ? -6.896 -2.930 6.019 1.00 97.94 158 LEU A C 1
ATOM 1210 O O . LEU A 1 158 ? -6.739 -3.370 4.881 1.00 97.94 158 LEU A O 1
ATOM 1214 N N . ILE A 1 159 ? -6.046 -2.096 6.606 1.00 97.56 159 ILE A N 1
ATOM 1215 C CA . ILE A 1 159 ? -4.810 -1.603 6.003 1.00 97.56 159 ILE A CA 1
ATOM 1216 C C . ILE A 1 159 ? -3.606 -2.187 6.735 1.00 97.56 159 ILE A C 1
ATOM 1218 O O . ILE A 1 159 ? -3.537 -2.095 7.964 1.00 97.56 159 ILE A O 1
ATOM 1222 N N . THR A 1 160 ? -2.625 -2.722 6.012 1.00 94.94 160 THR A N 1
ATOM 1223 C CA . THR A 1 160 ? -1.289 -2.976 6.574 1.00 94.94 160 THR A CA 1
ATOM 1224 C C . THR A 1 160 ? -0.320 -1.893 6.131 1.00 94.94 160 THR A C 1
ATOM 1226 O O . THR A 1 160 ? -0.385 -1.392 5.010 1.00 94.94 160 THR A O 1
ATOM 1229 N N . PHE A 1 161 ? 0.568 -1.495 7.039 1.00 93.50 161 PHE A N 1
ATOM 1230 C CA . PHE A 1 161 ? 1.571 -0.466 6.791 1.00 93.50 161 PHE A CA 1
ATOM 1231 C C . PHE A 1 161 ? 2.941 -1.106 6.616 1.00 93.50 161 PHE A C 1
ATOM 1233 O O . PHE A 1 161 ? 3.352 -1.951 7.415 1.00 93.50 161 PHE A O 1
ATOM 1240 N N . TRP A 1 162 ? 3.649 -0.670 5.581 1.00 91.06 162 TRP A N 1
ATOM 1241 C CA . TRP A 1 162 ? 4.904 -1.256 5.140 1.00 91.06 162 TRP A CA 1
ATOM 1242 C C . TRP A 1 162 ? 6.022 -0.225 5.209 1.00 91.06 162 TRP A C 1
ATOM 1244 O O . TRP A 1 162 ? 5.867 0.946 4.841 1.00 91.06 162 TRP A O 1
ATOM 1254 N N . LYS A 1 163 ? 7.166 -0.662 5.735 1.00 85.31 163 LYS A N 1
ATOM 1255 C CA . LYS A 1 163 ? 8.304 0.214 6.001 1.00 85.31 163 LYS A CA 1
ATOM 1256 C C . LYS A 1 163 ? 8.972 0.705 4.724 1.00 85.31 163 LYS A C 1
ATOM 1258 O O . LYS A 1 163 ? 9.364 1.869 4.654 1.00 85.31 163 LYS A O 1
ATOM 1263 N N . GLU A 1 164 ? 9.111 -0.178 3.748 1.00 76.62 164 GLU A N 1
ATOM 1264 C CA . GLU A 1 164 ? 9.739 0.137 2.473 1.00 76.62 164 GLU A CA 1
ATOM 1265 C C . GLU A 1 164 ? 8.695 0.620 1.461 1.00 76.62 164 GLU A C 1
ATOM 1267 O O . GLU A 1 164 ? 7.541 0.177 1.503 1.00 76.62 164 GLU A O 1
ATOM 1272 N N . PRO A 1 165 ? 9.055 1.564 0.571 1.00 66.81 165 PRO A N 1
ATOM 1273 C CA . PRO A 1 165 ? 8.196 1.868 -0.556 1.00 66.81 165 PRO A CA 1
ATOM 1274 C C . PRO A 1 165 ? 8.153 0.610 -1.417 1.00 66.81 165 PRO A C 1
ATOM 1276 O O . PRO A 1 165 ? 9.181 -0.044 -1.619 1.00 66.81 165 PRO A O 1
ATOM 1279 N N . LEU A 1 166 ? 6.975 0.256 -1.914 1.00 62.72 166 LEU A N 1
ATOM 1280 C CA . LEU A 1 166 ? 6.926 -0.802 -2.903 1.00 62.72 166 LEU A CA 1
ATOM 1281 C C . LEU A 1 166 ? 7.277 -0.185 -4.228 1.00 62.72 166 LEU A C 1
ATOM 1283 O O . LEU A 1 166 ? 6.645 0.754 -4.715 1.00 62.72 166 LEU A O 1
ATOM 1287 N N . VAL A 1 167 ? 8.386 -0.681 -4.741 1.00 63.91 167 VAL A N 1
ATOM 1288 C CA . VAL A 1 167 ? 8.919 -0.249 -6.003 1.00 63.91 167 VAL A CA 1
ATOM 1289 C C . VAL A 1 167 ? 8.514 -1.296 -7.017 1.00 63.91 167 VAL A C 1
ATOM 1291 O O . VAL A 1 167 ? 9.108 -2.370 -7.106 1.00 63.91 167 VAL A O 1
ATOM 1294 N N . THR A 1 168 ? 7.433 -1.010 -7.733 1.00 69.44 168 THR A N 1
ATOM 1295 C CA . THR A 1 168 ? 7.008 -1.845 -8.851 1.00 69.44 168 THR A CA 1
ATOM 1296 C C . THR A 1 168 ? 7.784 -1.408 -10.082 1.00 69.44 168 THR A C 1
ATOM 1298 O O . THR A 1 168 ? 7.522 -0.363 -10.679 1.00 69.44 168 THR A O 1
ATOM 1301 N N . TYR A 1 169 ? 8.781 -2.203 -10.458 1.00 86.25 169 TYR A N 1
ATOM 1302 C CA . TYR A 1 169 ? 9.461 -2.031 -11.733 1.00 86.25 169 TYR A CA 1
ATOM 1303 C C . TYR A 1 169 ? 8.729 -2.832 -12.804 1.00 86.25 169 TYR A C 1
ATOM 1305 O O . TYR A 1 169 ? 8.580 -4.047 -12.692 1.00 86.25 169 TYR A O 1
ATOM 1313 N N . THR A 1 170 ? 8.281 -2.154 -13.856 1.00 91.06 170 THR A N 1
ATOM 1314 C CA . THR A 1 170 ? 7.745 -2.805 -15.055 1.00 91.06 170 THR A CA 1
ATOM 1315 C C . THR A 1 170 ? 8.735 -2.613 -16.189 1.00 91.06 170 THR A C 1
ATOM 1317 O O . THR A 1 170 ? 8.969 -1.485 -16.619 1.00 91.06 170 THR A O 1
ATOM 1320 N N . LEU A 1 171 ? 9.304 -3.717 -16.671 1.00 96.38 171 LEU A N 1
ATOM 1321 C CA . LEU A 1 171 ? 10.137 -3.764 -17.867 1.00 96.38 171 LEU A CA 1
ATOM 1322 C C . LEU A 1 171 ? 9.352 -4.464 -18.978 1.00 96.38 171 LEU A C 1
ATOM 1324 O O . LEU A 1 171 ? 8.962 -5.621 -18.830 1.00 96.38 171 LEU A O 1
ATOM 1328 N N . THR A 1 172 ? 9.102 -3.765 -20.082 1.00 97.50 172 THR A N 1
ATOM 1329 C CA . THR A 1 172 ? 8.458 -4.351 -21.267 1.00 97.50 172 THR A CA 1
ATOM 1330 C C . THR A 1 172 ? 9.497 -4.716 -22.319 1.00 97.50 172 THR A C 1
ATOM 1332 O O . THR A 1 172 ? 10.555 -4.095 -22.380 1.00 97.50 172 THR A O 1
ATOM 1335 N N . ILE A 1 173 ? 9.191 -5.701 -23.165 1.00 98.25 173 ILE A N 1
ATOM 1336 C CA . ILE A 1 173 ? 9.980 -6.055 -24.350 1.00 98.25 173 ILE A CA 1
ATOM 1337 C C . ILE A 1 173 ? 9.032 -6.314 -25.524 1.00 98.25 173 ILE A C 1
ATOM 1339 O O . ILE A 1 173 ? 8.023 -7.002 -25.392 1.00 98.25 173 ILE A O 1
ATOM 1343 N N . ASN A 1 174 ? 9.360 -5.738 -26.672 1.00 98.31 174 ASN A N 1
ATOM 1344 C CA . ASN A 1 174 ? 8.713 -5.942 -27.962 1.00 98.31 174 ASN A CA 1
ATOM 1345 C C . ASN A 1 174 ? 9.798 -6.108 -29.026 1.00 98.31 174 ASN A C 1
ATOM 1347 O O . ASN A 1 174 ? 10.950 -5.736 -28.804 1.00 98.31 174 ASN A O 1
ATOM 1351 N N . VAL A 1 175 ? 9.426 -6.624 -30.195 1.00 98.31 175 VAL A N 1
ATOM 1352 C CA . VAL A 1 175 ? 10.322 -6.741 -31.348 1.00 98.31 175 VAL A CA 1
ATOM 1353 C C . VAL A 1 175 ? 9.626 -6.219 -32.602 1.00 98.31 175 VAL A C 1
ATOM 1355 O O . VAL A 1 175 ? 8.419 -6.389 -32.771 1.00 98.31 175 VAL A O 1
ATOM 1358 N N . ASP A 1 176 ? 10.375 -5.562 -33.485 1.00 98.50 176 ASP A N 1
ATOM 1359 C CA . ASP A 1 176 ? 9.856 -4.994 -34.736 1.00 98.50 176 ASP A CA 1
ATOM 1360 C C . ASP A 1 176 ? 9.322 -6.053 -35.719 1.00 98.50 176 ASP A C 1
ATOM 1362 O O . ASP A 1 176 ? 8.435 -5.768 -36.529 1.00 98.50 176 ASP A O 1
ATOM 1366 N N . LYS A 1 177 ? 9.850 -7.278 -35.648 1.00 97.88 177 LYS A N 1
ATOM 1367 C CA . LYS A 1 177 ? 9.396 -8.446 -36.411 1.00 97.88 177 LYS A CA 1
ATOM 1368 C C . LYS A 1 177 ? 9.734 -9.750 -35.688 1.00 97.88 177 LYS A C 1
ATOM 1370 O O . LYS A 1 177 ? 10.762 -9.860 -35.038 1.00 97.88 177 LYS A O 1
ATOM 1375 N N . GLU A 1 178 ? 8.908 -10.775 -35.875 1.00 97.12 178 GLU A N 1
ATOM 1376 C CA . GLU A 1 178 ? 9.077 -12.083 -35.211 1.00 97.12 178 GLU A CA 1
ATOM 1377 C C . GLU A 1 178 ? 9.777 -13.135 -36.093 1.00 97.12 178 GLU A C 1
ATOM 1379 O O . GLU A 1 178 ? 10.056 -14.248 -35.656 1.00 97.12 178 GLU A O 1
ATOM 1384 N N . SER A 1 179 ? 10.057 -12.818 -37.362 1.00 97.56 179 SER A N 1
ATOM 1385 C CA . SER A 1 179 ? 10.757 -13.722 -38.281 1.00 97.56 179 SER A CA 1
ATOM 1386 C C . SER A 1 179 ? 11.572 -12.961 -39.326 1.00 97.56 179 SER A C 1
ATOM 1388 O O . SER A 1 179 ? 11.282 -11.809 -39.653 1.00 97.56 179 SER A O 1
ATOM 1390 N N . GLY A 1 180 ? 12.611 -13.614 -39.845 1.00 96.94 180 GLY A N 1
ATOM 1391 C CA . GLY A 1 180 ? 13.554 -13.038 -40.800 1.00 96.94 180 GLY A CA 1
ATOM 1392 C C . GLY A 1 180 ? 14.599 -14.056 -41.248 1.00 96.94 180 GLY A C 1
ATOM 1393 O O . GLY A 1 180 ? 14.520 -15.241 -40.912 1.00 96.94 180 GLY A O 1
ATOM 1394 N N . TYR A 1 181 ? 15.572 -13.593 -42.021 1.00 98.12 181 TYR A N 1
ATOM 1395 C CA . TYR A 1 181 ? 16.709 -14.394 -42.468 1.00 98.12 181 TYR A CA 1
ATOM 1396 C C . TYR A 1 181 ? 17.936 -14.148 -41.590 1.00 98.12 181 TYR A C 1
ATOM 1398 O O . TYR A 1 181 ? 18.075 -13.102 -40.962 1.00 98.12 181 TYR A O 1
ATOM 1406 N N . VAL A 1 182 ? 18.877 -15.094 -41.594 1.00 97.69 182 VAL A N 1
ATOM 1407 C CA . VAL A 1 182 ? 20.218 -14.852 -41.043 1.00 97.69 182 VAL A CA 1
ATOM 1408 C C . VAL A 1 182 ? 20.834 -13.644 -41.755 1.00 97.69 182 VAL A C 1
ATOM 1410 O O . VAL A 1 182 ? 20.846 -13.583 -42.986 1.00 97.69 182 VAL A O 1
ATOM 1413 N N . GLY A 1 183 ? 21.339 -12.697 -40.971 1.00 97.94 183 GLY A N 1
ATOM 1414 C CA . GLY A 1 183 ? 21.845 -11.401 -41.410 1.00 97.94 183 GLY A CA 1
ATOM 1415 C C . GLY A 1 183 ? 20.842 -10.252 -41.282 1.00 97.94 183 GLY A C 1
ATOM 1416 O O . GLY A 1 183 ? 21.257 -9.098 -41.371 1.00 97.94 183 GLY A O 1
ATOM 1417 N N . ASP A 1 184 ? 19.557 -10.529 -41.041 1.00 98.25 184 ASP A N 1
ATOM 1418 C CA . ASP A 1 184 ? 18.575 -9.481 -40.774 1.00 98.25 184 ASP A CA 1
ATOM 1419 C C . ASP A 1 184 ? 18.782 -8.873 -39.381 1.00 98.25 184 ASP A C 1
ATOM 1421 O O . ASP A 1 184 ? 19.034 -9.580 -38.405 1.00 98.25 184 ASP A O 1
ATOM 1425 N N . THR A 1 185 ? 18.601 -7.558 -39.274 1.00 98.38 185 THR A N 1
ATOM 1426 C CA . THR A 1 185 ? 18.510 -6.865 -37.983 1.00 98.38 185 THR A CA 1
ATOM 1427 C C . THR A 1 185 ? 17.095 -6.969 -37.427 1.00 98.38 185 THR A C 1
ATOM 1429 O O . THR A 1 185 ? 16.136 -6.718 -38.161 1.00 98.38 185 THR A O 1
ATOM 1432 N N . PHE A 1 186 ? 16.987 -7.305 -36.148 1.00 98.50 186 PHE A N 1
ATOM 1433 C CA . PHE A 1 186 ? 15.794 -7.244 -35.312 1.00 98.50 186 PHE A CA 1
ATOM 1434 C C . PHE A 1 186 ? 16.002 -6.143 -34.275 1.00 98.50 186 PHE A C 1
ATOM 1436 O O . PHE A 1 186 ? 17.086 -6.032 -33.694 1.00 98.50 186 PHE A O 1
ATOM 1443 N N . THR A 1 187 ? 14.981 -5.327 -34.054 1.00 98.62 187 THR A N 1
ATOM 1444 C CA . THR A 1 187 ? 15.015 -4.235 -33.078 1.00 98.62 187 THR A CA 1
ATOM 1445 C C . THR A 1 187 ? 14.121 -4.606 -31.910 1.00 98.62 187 THR A C 1
ATOM 1447 O O . THR A 1 187 ? 12.899 -4.639 -32.055 1.00 98.62 187 THR A O 1
ATOM 1450 N N . PHE A 1 188 ? 14.735 -4.876 -30.762 1.00 98.62 188 PHE A N 1
ATOM 1451 C CA . PHE A 1 188 ? 14.051 -5.091 -29.495 1.00 98.62 188 PHE A CA 1
ATOM 1452 C C . PHE A 1 188 ? 13.886 -3.757 -28.784 1.00 98.62 188 PHE A C 1
ATOM 1454 O O . PHE A 1 188 ? 14.843 -2.996 -28.677 1.00 98.62 188 PHE A O 1
ATOM 1461 N N . TYR A 1 189 ? 12.687 -3.459 -28.307 1.00 98.69 189 TYR A N 1
ATOM 1462 C CA . TYR A 1 189 ? 12.400 -2.179 -27.668 1.00 98.69 189 TYR A CA 1
ATOM 1463 C C . TYR A 1 189 ? 11.351 -2.321 -26.575 1.00 98.69 189 TYR A C 1
ATOM 1465 O O . TYR A 1 189 ? 10.512 -3.224 -26.592 1.00 98.69 189 TYR A O 1
ATOM 1473 N N . GLY A 1 190 ? 11.363 -1.388 -25.637 1.00 98.38 190 GLY A N 1
ATOM 1474 C CA . GLY A 1 190 ? 10.410 -1.372 -24.542 1.00 98.38 190 GLY A CA 1
ATOM 1475 C C . GLY A 1 190 ? 10.606 -0.169 -23.645 1.00 98.38 190 GLY A C 1
ATOM 1476 O O . GLY A 1 190 ? 11.231 0.818 -24.030 1.00 98.38 190 GLY A O 1
ATOM 1477 N N . THR A 1 191 ? 10.046 -0.263 -22.448 1.00 98.00 191 THR A N 1
ATOM 1478 C CA . THR A 1 191 ? 10.085 0.781 -21.427 1.00 98.00 191 THR A CA 1
ATOM 1479 C C . THR A 1 191 ? 10.404 0.177 -20.071 1.00 98.00 191 THR A C 1
ATOM 1481 O O . THR A 1 191 ? 9.899 -0.904 -19.753 1.00 98.00 191 THR A O 1
ATOM 1484 N N . LEU A 1 192 ? 11.176 0.898 -19.261 1.00 96.94 192 LEU A N 1
ATOM 1485 C CA . LEU A 1 192 ? 11.307 0.666 -17.828 1.00 96.94 192 LEU A CA 1
ATOM 1486 C C . LEU A 1 192 ? 10.548 1.758 -17.074 1.00 96.94 192 LEU A C 1
ATOM 1488 O O . LEU A 1 192 ? 10.829 2.948 -17.232 1.00 96.94 192 LEU A O 1
ATOM 1492 N N . THR A 1 193 ? 9.607 1.348 -16.231 1.00 92.94 193 THR A N 1
ATOM 1493 C CA . THR A 1 193 ? 8.889 2.262 -15.340 1.00 92.94 193 THR A CA 1
ATOM 1494 C C . THR A 1 193 ? 8.999 1.819 -13.893 1.00 92.94 193 THR A C 1
ATOM 1496 O O . THR A 1 193 ? 8.907 0.628 -13.612 1.00 92.94 193 THR A O 1
ATOM 1499 N N . GLU A 1 194 ? 9.111 2.782 -12.991 1.00 87.44 194 GLU A N 1
ATOM 1500 C CA . GLU A 1 194 ? 9.042 2.647 -11.544 1.00 87.44 194 GLU A CA 1
ATOM 1501 C C . GLU A 1 194 ? 7.714 3.249 -11.084 1.00 87.44 194 GLU A C 1
ATOM 1503 O O . GLU A 1 194 ? 7.491 4.455 -11.214 1.00 87.44 194 GLU A O 1
ATOM 1508 N N . ASN A 1 195 ? 6.805 2.413 -10.580 1.00 77.94 195 ASN A N 1
ATOM 1509 C CA . ASN A 1 195 ? 5.470 2.843 -10.153 1.00 77.94 195 ASN A CA 1
ATOM 1510 C C . ASN A 1 195 ? 4.727 3.626 -11.256 1.00 77.94 195 ASN A C 1
ATOM 1512 O O . ASN A 1 195 ? 4.124 4.668 -11.008 1.00 77.94 195 ASN A O 1
ATOM 1516 N N . GLY A 1 196 ? 4.849 3.160 -12.504 1.00 79.75 196 GLY A N 1
ATOM 1517 C CA . GLY A 1 196 ? 4.279 3.800 -13.695 1.00 79.75 196 GLY A CA 1
ATOM 1518 C C . GLY A 1 196 ? 5.030 5.039 -14.202 1.00 79.75 196 GLY A C 1
ATOM 1519 O O . GLY A 1 196 ? 4.759 5.483 -15.318 1.00 79.75 196 GLY A O 1
ATOM 1520 N N . ASN A 1 197 ? 5.997 5.574 -13.450 1.00 82.38 197 ASN A N 1
ATOM 1521 C CA . ASN A 1 197 ? 6.830 6.691 -13.893 1.00 82.38 197 ASN A CA 1
ATOM 1522 C C . ASN A 1 197 ? 8.046 6.185 -14.677 1.00 82.38 197 ASN A C 1
ATOM 1524 O O . ASN A 1 197 ? 8.635 5.178 -14.287 1.00 82.38 197 ASN A O 1
ATOM 1528 N N . PRO A 1 198 ? 8.469 6.860 -15.753 1.00 92.38 198 PRO A N 1
ATOM 1529 C CA . PRO A 1 198 ? 9.634 6.423 -16.507 1.00 92.38 198 PRO A CA 1
ATOM 1530 C C . PRO A 1 198 ? 10.933 6.455 -15.697 1.00 92.38 198 PRO A C 1
ATOM 1532 O O . PRO A 1 198 ? 11.212 7.431 -15.001 1.00 92.38 198 PRO A O 1
ATOM 1535 N N . VAL A 1 199 ? 11.751 5.409 -15.830 1.00 93.69 199 VAL A N 1
ATOM 1536 C CA . VAL A 1 199 ? 13.091 5.347 -15.226 1.00 93.69 199 VAL A CA 1
ATOM 1537 C C . VAL A 1 199 ? 14.124 5.702 -16.284 1.00 93.69 199 VAL A C 1
ATOM 1539 O O . VAL A 1 199 ? 14.322 4.937 -17.223 1.00 93.69 199 VAL A O 1
ATOM 1542 N N . SER A 1 200 ? 14.803 6.836 -16.123 1.00 96.56 200 SER A N 1
ATOM 1543 C CA . SER A 1 200 ? 15.892 7.283 -17.005 1.00 96.56 200 SER A CA 1
ATOM 1544 C C . SER A 1 200 ? 17.253 6.808 -16.496 1.00 96.56 200 SER A C 1
ATOM 1546 O O . SER A 1 200 ? 17.489 6.759 -15.288 1.00 96.56 200 SER A O 1
ATOM 1548 N N . GLY A 1 201 ? 18.166 6.483 -17.412 1.00 96.19 201 GLY A N 1
ATOM 1549 C CA . GLY A 1 201 ? 19.556 6.152 -17.096 1.00 96.19 201 GLY A CA 1
ATOM 1550 C C . GLY A 1 201 ? 19.819 4.711 -16.646 1.00 96.19 201 GLY A C 1
ATOM 1551 O O . GLY A 1 201 ? 20.962 4.395 -16.314 1.00 96.19 201 GLY A O 1
ATOM 1552 N N . ALA A 1 202 ? 18.817 3.830 -16.651 1.00 97.06 202 ALA A N 1
ATOM 1553 C CA . ALA A 1 202 ? 19.001 2.413 -16.342 1.00 97.06 202 ALA A CA 1
ATOM 1554 C C . ALA A 1 202 ? 19.624 1.678 -17.535 1.00 97.06 202 ALA A C 1
ATOM 1556 O O . ALA A 1 202 ? 19.266 1.935 -18.684 1.00 97.06 202 ALA A O 1
ATOM 1557 N N . THR A 1 203 ? 20.537 0.740 -17.279 1.00 98.19 203 THR A N 1
ATOM 1558 C CA . THR A 1 203 ? 21.121 -0.098 -18.337 1.00 98.19 203 THR A CA 1
ATOM 1559 C C . THR A 1 203 ? 20.256 -1.333 -18.544 1.00 98.19 203 THR A C 1
ATOM 1561 O O . THR A 1 203 ? 20.072 -2.119 -17.616 1.00 98.19 203 THR A O 1
ATOM 1564 N N . VAL A 1 204 ? 19.757 -1.526 -19.763 1.00 98.38 204 VAL A N 1
ATOM 1565 C CA . VAL A 1 204 ? 18.975 -2.700 -20.169 1.00 98.38 204 VAL A CA 1
ATOM 1566 C C . VAL A 1 204 ? 19.851 -3.616 -21.014 1.00 98.38 204 VAL A C 1
ATOM 1568 O O . VAL A 1 204 ? 20.481 -3.154 -21.962 1.00 98.38 204 VAL A O 1
ATOM 1571 N N . THR A 1 205 ? 19.887 -4.906 -20.686 1.00 98.50 205 THR A N 1
ATOM 1572 C CA . THR A 1 205 ? 20.654 -5.939 -21.402 1.00 98.50 205 THR A CA 1
ATOM 1573 C C . THR A 1 205 ? 19.708 -6.923 -22.079 1.00 98.50 205 THR A C 1
ATOM 1575 O O . THR A 1 205 ? 18.750 -7.384 -21.457 1.00 98.50 205 THR A O 1
ATOM 1578 N N . LEU A 1 206 ? 19.980 -7.261 -23.342 1.00 98.44 206 LEU A N 1
ATOM 1579 C CA . LEU A 1 206 ? 19.239 -8.277 -24.091 1.00 98.44 206 LEU A CA 1
ATOM 1580 C C . LEU A 1 206 ? 19.848 -9.668 -23.867 1.00 98.44 206 LEU A C 1
ATOM 1582 O O . LEU A 1 206 ? 21.054 -9.872 -24.042 1.00 98.44 206 LEU A O 1
ATOM 1586 N N . TYR A 1 207 ? 18.995 -10.638 -23.564 1.00 98.31 207 TYR A N 1
ATOM 1587 C CA . TYR A 1 207 ? 19.339 -12.048 -23.432 1.00 98.31 207 TYR A CA 1
ATOM 1588 C C . TYR A 1 207 ? 18.683 -12.863 -24.542 1.00 98.31 207 TYR A C 1
ATOM 1590 O O . TYR A 1 207 ? 17.586 -12.543 -25.001 1.00 98.31 207 TYR A O 1
ATOM 1598 N N . LYS A 1 208 ? 19.376 -13.917 -24.966 1.00 97.56 208 LYS A N 1
ATOM 1599 C CA . LYS A 1 208 ? 18.961 -14.862 -26.001 1.00 97.56 208 LYS A CA 1
ATOM 1600 C C . LYS A 1 208 ? 19.228 -16.276 -25.501 1.00 97.56 208 LYS A C 1
ATOM 1602 O O . LYS A 1 208 ? 20.369 -16.584 -25.157 1.00 97.56 208 LYS A O 1
ATOM 1607 N N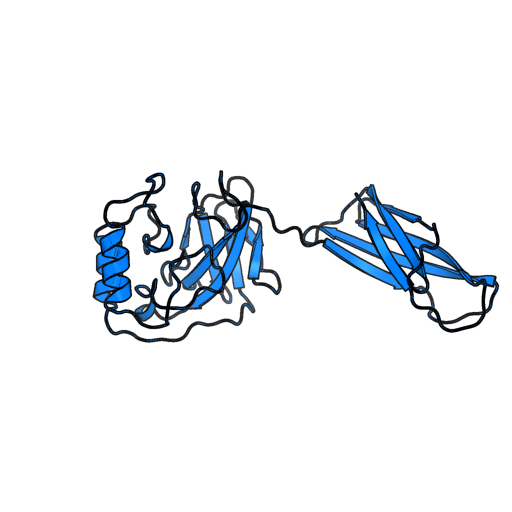 . ASP A 1 209 ? 18.202 -17.121 -25.486 1.00 96.75 209 ASP A N 1
ATOM 1608 C CA . ASP A 1 209 ? 18.287 -18.526 -25.061 1.00 96.75 209 ASP A CA 1
ATOM 1609 C C . ASP A 1 209 ? 19.008 -18.679 -23.692 1.00 96.75 209 ASP A C 1
ATOM 1611 O O . ASP A 1 209 ? 19.995 -19.407 -23.563 1.00 96.75 209 ASP A O 1
ATOM 1615 N N . ASP A 1 210 ? 18.558 -17.917 -22.683 1.00 94.38 210 ASP A N 1
ATOM 1616 C CA . ASP A 1 210 ? 19.111 -17.856 -21.310 1.00 94.38 210 ASP A CA 1
ATOM 1617 C C . ASP A 1 210 ? 20.580 -17.400 -21.196 1.00 94.38 210 ASP A C 1
ATOM 1619 O O . ASP A 1 210 ? 21.247 -17.623 -20.183 1.00 94.38 210 ASP A O 1
ATOM 1623 N N . SER A 1 211 ? 21.114 -16.752 -22.235 1.00 95.00 211 SER A N 1
ATOM 1624 C CA . SER A 1 211 ? 22.486 -16.233 -22.267 1.00 95.00 211 SER A CA 1
ATOM 1625 C C . SER A 1 211 ? 22.523 -14.754 -22.648 1.00 95.00 211 SER A C 1
ATOM 1627 O O . SER A 1 211 ? 21.784 -14.307 -23.524 1.00 95.00 211 SER A O 1
ATOM 1629 N N . SER A 1 212 ? 23.408 -13.983 -22.005 1.00 94.31 212 SER A N 1
ATOM 1630 C CA . SER A 1 212 ? 23.635 -12.574 -22.361 1.00 94.31 212 SER A CA 1
ATOM 1631 C C . SER A 1 212 ? 24.089 -12.459 -23.815 1.00 94.31 212 SER A C 1
ATOM 1633 O O . SER A 1 212 ? 24.946 -13.223 -24.268 1.00 94.31 212 SER A O 1
ATOM 1635 N N . THR A 1 213 ? 23.544 -11.480 -24.539 1.00 96.12 213 THR A N 1
ATOM 1636 C CA . THR A 1 213 ? 24.050 -11.090 -25.866 1.00 96.12 213 THR A CA 1
ATOM 1637 C C . THR A 1 213 ? 25.153 -10.030 -25.793 1.00 96.12 213 THR A C 1
ATOM 1639 O O . THR A 1 213 ? 25.719 -9.675 -26.825 1.00 96.12 213 THR A O 1
ATOM 1642 N N . ASP A 1 214 ? 25.425 -9.495 -24.596 1.00 96.44 214 ASP A N 1
ATOM 1643 C CA . ASP A 1 214 ? 26.251 -8.308 -24.320 1.00 96.44 214 ASP A CA 1
ATOM 1644 C C . ASP A 1 214 ? 25.772 -7.027 -25.033 1.00 96.44 214 ASP A C 1
ATOM 1646 O O . ASP A 1 214 ? 26.438 -5.990 -24.993 1.00 96.44 214 ASP A O 1
ATOM 1650 N N . LEU A 1 215 ? 24.601 -7.078 -25.675 1.00 97.88 215 LEU A N 1
ATOM 1651 C CA . LEU A 1 215 ? 23.952 -5.926 -26.277 1.00 97.88 215 LEU A CA 1
ATOM 1652 C C . LEU A 1 215 ? 23.141 -5.201 -25.209 1.00 97.88 215 LEU A C 1
ATOM 1654 O O . LEU A 1 215 ? 22.282 -5.792 -24.549 1.00 97.88 215 LEU A O 1
ATOM 1658 N N . THR A 1 216 ? 23.406 -3.907 -25.079 1.00 98.19 216 THR A N 1
ATOM 1659 C CA . THR A 1 216 ? 22.780 -3.050 -24.077 1.00 98.19 216 THR A CA 1
ATOM 1660 C C . THR A 1 216 ? 22.261 -1.761 -24.687 1.00 98.19 216 THR A C 1
ATOM 1662 O O . THR A 1 216 ? 22.807 -1.282 -25.682 1.00 98.19 216 THR A O 1
ATOM 1665 N N . ASP A 1 217 ? 21.287 -1.153 -24.024 1.00 98.50 217 ASP A N 1
ATOM 1666 C CA . ASP A 1 217 ? 20.917 0.248 -24.215 1.00 98.50 217 ASP A CA 1
ATOM 1667 C C . ASP A 1 217 ? 20.663 0.916 -22.855 1.00 98.50 217 ASP A C 1
ATOM 1669 O O . ASP A 1 217 ? 20.534 0.233 -21.836 1.00 98.50 217 ASP A O 1
ATOM 1673 N N . VAL A 1 218 ? 20.636 2.246 -22.824 1.00 98.12 218 VAL A N 1
ATOM 1674 C CA . VAL A 1 218 ? 20.345 3.029 -21.619 1.00 98.12 218 VAL A CA 1
ATOM 1675 C C . VAL A 1 218 ? 18.989 3.694 -21.779 1.00 98.12 218 VAL A C 1
ATOM 1677 O O . VAL A 1 218 ? 18.738 4.341 -22.793 1.00 98.12 218 VAL A O 1
ATOM 1680 N N . THR A 1 219 ? 18.126 3.560 -20.774 1.00 98.19 219 THR A N 1
ATOM 1681 C CA . THR A 1 219 ? 16.782 4.127 -20.844 1.00 98.19 219 THR A CA 1
ATOM 1682 C C . THR A 1 219 ? 16.815 5.650 -20.961 1.00 98.19 219 THR A C 1
ATOM 1684 O O . THR A 1 219 ? 17.557 6.330 -20.245 1.00 98.19 219 THR A O 1
ATOM 1687 N N . GLY A 1 220 ? 16.008 6.192 -21.874 1.00 97.88 220 GLY A N 1
ATOM 1688 C CA . GLY A 1 220 ? 15.839 7.633 -22.057 1.00 97.88 220 GLY A CA 1
ATOM 1689 C C . GLY A 1 220 ? 15.014 8.294 -20.948 1.00 97.88 220 GLY A C 1
ATOM 1690 O O . GLY A 1 220 ? 14.508 7.634 -20.044 1.00 97.88 220 GLY A O 1
ATOM 1691 N N . ASP A 1 221 ? 14.813 9.612 -21.051 1.00 96.88 221 ASP A N 1
ATOM 1692 C CA . ASP A 1 221 ? 13.992 10.389 -20.101 1.00 96.88 221 ASP A CA 1
ATOM 1693 C C . ASP A 1 221 ? 12.521 9.939 -20.049 1.00 96.88 221 ASP A C 1
ATOM 1695 O O . ASP A 1 221 ? 11.829 10.170 -19.060 1.00 96.88 221 ASP A O 1
ATOM 1699 N N . ASP A 1 222 ? 12.045 9.283 -21.106 1.00 95.19 222 ASP A N 1
ATOM 1700 C CA . ASP A 1 222 ? 10.728 8.649 -21.196 1.00 95.19 222 ASP A CA 1
ATOM 1701 C C . ASP A 1 222 ? 10.754 7.153 -20.836 1.00 95.19 222 ASP A C 1
ATOM 1703 O O . ASP A 1 222 ? 9.761 6.449 -21.029 1.00 95.19 222 ASP A O 1
ATOM 1707 N N . GLY A 1 223 ? 11.872 6.662 -20.291 1.00 97.50 223 GLY A N 1
ATOM 1708 C CA . GLY A 1 223 ? 12.068 5.283 -19.851 1.00 97.50 223 GLY A CA 1
ATOM 1709 C C . GLY A 1 223 ? 12.228 4.282 -20.991 1.00 97.50 223 GLY A C 1
ATOM 1710 O O . GLY A 1 223 ? 12.307 3.082 -20.728 1.00 97.50 223 GLY A O 1
ATOM 1711 N N . SER A 1 224 ? 12.254 4.737 -22.247 1.00 98.38 224 SER A N 1
ATOM 1712 C CA . SER A 1 224 ? 12.348 3.862 -23.414 1.00 98.38 224 SER A CA 1
ATOM 1713 C C . SER A 1 224 ? 13.770 3.365 -23.666 1.00 98.38 224 SER A C 1
ATOM 1715 O O . SER A 1 224 ? 14.738 4.060 -23.366 1.00 98.38 224 SER A O 1
ATOM 1717 N N . TYR A 1 225 ? 13.894 2.164 -24.234 1.00 98.69 225 TYR A N 1
ATOM 1718 C CA . TYR A 1 225 ? 15.157 1.593 -24.713 1.00 98.69 225 TYR A CA 1
ATOM 1719 C C . TYR A 1 225 ? 14.955 0.884 -26.064 1.00 98.69 225 TYR A C 1
ATOM 1721 O O . TYR A 1 225 ? 13.841 0.466 -26.401 1.00 98.69 225 TYR A O 1
ATOM 1729 N N . SER A 1 226 ? 16.030 0.735 -26.841 1.00 98.56 226 SER A N 1
ATOM 1730 C CA . SER A 1 226 ? 16.051 0.099 -28.160 1.00 98.56 226 SER A CA 1
ATOM 1731 C C . SER A 1 226 ? 17.393 -0.592 -28.442 1.00 98.56 226 SER A C 1
ATOM 1733 O O . SER A 1 226 ? 18.400 0.052 -28.733 1.00 98.56 226 SER A O 1
ATOM 1735 N N . ILE A 1 227 ? 17.388 -1.923 -28.484 1.00 98.69 227 ILE A N 1
ATOM 1736 C CA . ILE A 1 227 ? 18.560 -2.773 -28.721 1.00 98.69 227 ILE A CA 1
ATOM 1737 C C . ILE A 1 227 ? 18.432 -3.476 -30.079 1.00 98.69 227 ILE A C 1
ATOM 1739 O O . ILE A 1 227 ? 17.419 -4.104 -30.380 1.00 98.69 227 ILE A O 1
ATOM 1743 N N . GLN A 1 228 ? 19.475 -3.408 -30.908 1.00 98.56 228 GLN A N 1
ATOM 1744 C CA . GLN A 1 228 ? 19.511 -4.081 -32.211 1.00 98.56 228 GLN A CA 1
ATOM 1745 C C . GLN A 1 228 ? 20.316 -5.377 -32.150 1.00 98.56 228 GLN A C 1
ATOM 1747 O O . GLN A 1 228 ? 21.496 -5.359 -31.804 1.00 98.56 228 GLN A O 1
ATOM 1752 N N . TRP A 1 229 ? 19.708 -6.483 -32.576 1.00 98.12 229 TRP A N 1
ATOM 1753 C CA . TRP A 1 229 ? 20.366 -7.778 -32.740 1.00 98.12 229 TRP A CA 1
ATOM 1754 C C . TRP A 1 229 ? 20.382 -8.182 -34.216 1.00 98.12 229 TRP A C 1
ATOM 1756 O O . TRP A 1 229 ? 19.391 -8.024 -34.925 1.00 98.12 229 TRP A O 1
ATOM 1766 N N . VAL A 1 230 ? 21.509 -8.706 -34.698 1.00 98.06 230 VAL A N 1
ATOM 1767 C CA . VAL A 1 230 ? 21.635 -9.232 -36.066 1.00 98.06 230 VAL A CA 1
ATOM 1768 C C . VAL A 1 230 ? 21.555 -10.748 -36.008 1.00 98.06 230 VAL A C 1
ATOM 1770 O O . VAL A 1 230 ? 22.361 -11.376 -35.322 1.00 98.06 230 VAL A O 1
ATOM 1773 N N . ALA A 1 231 ? 20.617 -11.333 -36.750 1.00 97.31 231 ALA A N 1
ATOM 1774 C CA . ALA A 1 231 ? 20.421 -12.773 -36.758 1.00 97.31 231 ALA A CA 1
ATOM 1775 C C . ALA A 1 231 ? 21.672 -13.505 -37.249 1.00 97.31 231 ALA A C 1
ATOM 1777 O O . ALA A 1 231 ? 22.100 -13.342 -38.390 1.00 97.31 231 ALA A O 1
ATOM 1778 N N . ASP A 1 232 ? 22.251 -14.331 -36.386 1.00 95.88 232 ASP A N 1
ATOM 1779 C CA . ASP A 1 232 ? 23.525 -15.023 -36.599 1.00 95.88 232 ASP A CA 1
ATOM 1780 C C . ASP A 1 232 ? 23.363 -16.530 -36.833 1.00 95.88 232 ASP A C 1
ATOM 1782 O O . ASP A 1 232 ? 24.273 -17.189 -37.341 1.00 95.88 232 ASP A O 1
ATOM 1786 N N . GLN A 1 233 ? 22.193 -17.076 -36.510 1.00 94.69 233 GLN A N 1
ATOM 1787 C CA . GLN A 1 233 ? 21.891 -18.494 -36.629 1.00 94.69 233 GLN A CA 1
ATOM 1788 C C . GLN A 1 233 ? 20.447 -18.732 -37.079 1.00 94.69 233 GLN A C 1
ATOM 1790 O O . GLN A 1 233 ? 19.576 -17.875 -36.943 1.00 94.69 233 GLN A O 1
ATOM 1795 N N . ILE A 1 234 ? 20.211 -19.909 -37.657 1.00 96.38 234 ILE A N 1
ATOM 1796 C CA . ILE A 1 234 ? 18.870 -20.369 -38.024 1.00 96.38 234 ILE A CA 1
ATOM 1797 C C . ILE A 1 234 ? 18.185 -20.994 -36.807 1.00 96.38 234 ILE A C 1
ATOM 1799 O O . ILE A 1 234 ? 18.821 -21.743 -36.066 1.00 96.38 234 ILE A O 1
ATOM 1803 N N . GLY A 1 235 ? 16.883 -20.771 -36.651 1.00 96.50 235 GLY A N 1
ATOM 1804 C CA . GLY A 1 235 ? 16.097 -21.427 -35.609 1.00 96.50 235 GLY A CA 1
ATOM 1805 C C . GLY A 1 235 ? 15.027 -20.530 -35.005 1.00 96.50 235 GLY A C 1
ATOM 1806 O O . GLY A 1 235 ? 14.764 -19.436 -35.498 1.00 96.50 235 GLY A O 1
ATOM 1807 N N . SER A 1 236 ? 14.407 -21.050 -33.948 1.00 97.25 236 SER A N 1
ATOM 1808 C CA . SER A 1 236 ? 13.602 -20.270 -33.011 1.00 97.25 236 SER A CA 1
ATOM 1809 C C . SER A 1 236 ? 14.495 -19.902 -31.834 1.00 97.25 236 SER A C 1
ATOM 1811 O O . SER A 1 236 ? 15.262 -20.756 -31.386 1.00 97.25 236 SER A O 1
ATOM 1813 N N . HIS A 1 237 ? 14.383 -18.665 -31.361 1.00 96.75 237 HIS A N 1
ATOM 1814 C CA . HIS A 1 237 ? 15.143 -18.142 -30.230 1.00 96.75 237 HIS A CA 1
ATOM 1815 C C . HIS A 1 237 ? 14.200 -17.437 -29.271 1.00 96.75 237 HIS A C 1
ATOM 1817 O O . HIS A 1 237 ? 13.301 -16.722 -29.725 1.00 96.75 237 HIS A O 1
ATOM 1823 N N . ASP A 1 238 ? 14.445 -17.611 -27.980 1.00 97.38 238 ASP A N 1
ATOM 1824 C CA . ASP A 1 238 ? 13.718 -16.911 -26.930 1.00 97.38 238 ASP A CA 1
ATOM 1825 C C . ASP A 1 238 ? 14.536 -15.704 -26.472 1.00 97.38 238 ASP A C 1
ATOM 1827 O O . ASP A 1 238 ? 15.747 -15.800 -26.256 1.00 97.38 238 ASP A O 1
ATOM 1831 N N . PHE A 1 239 ? 13.871 -14.558 -26.337 1.00 97.94 239 PHE A N 1
ATOM 1832 C CA . PHE A 1 239 ? 14.494 -13.309 -25.919 1.00 97.94 239 PHE A CA 1
ATOM 1833 C C . PHE A 1 239 ? 13.804 -12.744 -24.687 1.00 97.94 239 PHE A C 1
ATOM 1835 O O . PHE A 1 239 ? 12.578 -12.768 -24.574 1.00 97.94 239 PHE A O 1
ATOM 1842 N N . TYR A 1 240 ? 14.605 -12.175 -23.797 1.00 98.06 240 TYR A N 1
ATOM 1843 C CA . TYR A 1 240 ? 14.136 -11.374 -22.675 1.00 98.06 240 TYR A CA 1
ATOM 1844 C C . TYR A 1 240 ? 15.147 -10.271 -22.367 1.00 98.06 240 TYR A C 1
ATOM 1846 O O . TYR A 1 240 ? 16.260 -10.252 -22.897 1.00 98.06 240 TYR A O 1
ATOM 1854 N N . THR A 1 241 ? 14.751 -9.330 -21.520 1.00 97.81 241 THR A N 1
ATOM 1855 C CA . THR A 1 241 ? 15.594 -8.215 -21.090 1.00 97.81 241 THR A CA 1
ATOM 1856 C C . THR A 1 241 ? 15.693 -8.170 -19.578 1.00 97.81 241 THR A C 1
ATOM 1858 O O . THR A 1 241 ? 14.715 -8.452 -18.887 1.00 97.81 241 THR A O 1
ATOM 1861 N N . GLU A 1 242 ? 16.841 -7.736 -19.074 1.00 97.38 242 GLU A N 1
ATOM 1862 C CA . GLU A 1 242 ? 17.030 -7.375 -17.667 1.00 97.38 242 GLU A CA 1
ATOM 1863 C C . GLU A 1 242 ? 17.510 -5.928 -17.577 1.00 97.38 242 GLU A C 1
ATOM 1865 O O . GLU A 1 242 ? 18.228 -5.458 -18.461 1.00 97.38 242 GLU A O 1
ATOM 1870 N N . ALA A 1 243 ? 17.130 -5.229 -16.509 1.00 95.25 243 ALA A N 1
ATOM 1871 C CA . ALA A 1 243 ? 17.561 -3.864 -16.242 1.00 95.25 243 ALA A CA 1
ATOM 1872 C C . ALA A 1 243 ? 18.347 -3.791 -14.929 1.00 95.25 243 ALA A C 1
ATOM 1874 O O . ALA A 1 243 ? 17.994 -4.452 -13.952 1.00 95.25 243 ALA A O 1
ATOM 1875 N N . VAL A 1 244 ? 19.392 -2.967 -14.912 1.00 90.19 244 VAL A N 1
ATOM 1876 C CA . VAL A 1 244 ? 20.218 -2.681 -13.732 1.00 90.19 244 VAL A CA 1
ATOM 1877 C C . VAL A 1 244 ? 20.426 -1.171 -13.627 1.00 90.19 244 VAL A C 1
ATOM 1879 O O . VAL A 1 244 ? 20.666 -0.509 -14.643 1.00 90.19 244 VAL A O 1
ATOM 1882 N N . TRP A 1 245 ? 20.339 -0.630 -12.413 1.00 70.19 245 TRP A N 1
ATOM 1883 C CA . TRP A 1 245 ? 20.540 0.790 -12.109 1.00 70.19 245 TRP A CA 1
ATOM 1884 C C . TRP A 1 245 ? 21.247 0.975 -10.762 1.00 70.19 245 TRP A C 1
ATOM 1886 O O . TRP A 1 245 ? 21.083 0.108 -9.872 1.00 70.19 245 TRP A O 1
#

Radius of gyration: 23.91 Å; chains: 1; bounding box: 49×37×70 Å

Secondary structure (DSSP, 8-state):
-B--TT-EEE--SS---BT-SSS--SEEEEEEEE--GGGTT--SBS--SSTT----B-SB-SHHHHHHHHHSTT-BTT-TT--TTS-TT-SSB-SHHHHHHHHHTTT-B---B---TTEEEEETTS-EE---TTSEEEPPTT--EEEEEETTEE-EEEEEEESSPP--EEE--EES-S---TT-EEEEEEEEEETTEE--S-EEEEEETTEEEEEEEE--TTSEEEEEEE--SSS---EEEEEE-

Sequence (245 aa):
MKTRVDGYFYVPTLGPFLGGETGPPRSLKVELLFDDEGLEGDQTGGESPYPELAHWPDSKVDVRDANFISSVYGTSEGDTDWDYMGDINADKKVDVKDQYIVQGNYGNVGTYITDLSGVTIEFDSGEVYEPDPDGFVNIPEGATSFYVKKNGAAIGALITFWKEPLVTYTLTINVDKESGYVGDTFTFYGTLTENGNPVSGATVTLYKDDSSTDLTDVTGDDGSYSIQWVADQIGSHDFYTEAVW

pLDDT: mean 94.36, std 7.51, range [55.56, 98.69]